Protein 6R7K (pdb70)

Solvent-accessible surface area: 13194 Å² total; per-residue (Å²): 149,37,93,20,13,131,65,19,56,114,83,49,5,65,124,0,7,123,39,0,4,107,6,2,134,88,3,19,75,70,169,50,124,45,3,68,159,39,68,102,59,84,18,53,211,151,57,16,44,34,21,56,201,56,26,65,122,66,0,14,64,82,19,2,87,61,36,8,67,8,0,70,86,0,4,60,0,0,34,107,3,25,1,0,74,60,6,43,56,59,0,9,17,27,0,0,97,38,0,1,7,12,0,2,7,0,19,54,10,16,8,3,9,36,132,63,137,10,15,37,20,59,34,60,0,3,8,100,68,0,16,160,15,9,36,5,87,138,8,21,34,23,32,16,91,5,3,51,59,1,23,67,14,146,25,52,41,54,4,3,0,2,19,0,0,18,6,0,0,8,1,132,30,121,51,23,129,57,84,201,61,0,64,47,0,18,124,0,2,63,70,0,3,72,40,28,0,68,136,62,166,63,98,77,2,56,105,130,33,27,102,118,44,73,8,169,48,1,23,64,48,7,48,104,75,0,110,73,3,58,156,99,48,67,114,31,4,126,82,42,7,22,55,6,1,12,9,18,15,37,80,18,211,71,133,33,0,72,148,46,5,128,103,154

Nearest PDB structures (foldseek):
  8gxp-assembly1_A  TM=1.002E+00  e=1.264E-33  Homo sapiens
  6j3n-assembly1_A  TM=1.002E+00  e=4.426E-33  Homo sapiens
  6g07-assembly3_C  TM=9.997E-01  e=9.057E-33  Homo sapiens
  7kxf-assembly1_A  TM=1.002E+00  e=1.482E-32  Homo sapiens
  5ntw-assembly3_C  TM=9.999E-01  e=1.621E-32  Homo sapiens

Organism: Homo sapiens (NCBI:txid9606)

Structure (mmCIF, N/CA/C/O backbone):
data_6R7K
#
_entry.id   6R7K
#
_cell.length_a   61.790
_cell.length_b   61.790
_cell.length_c   159.170
_cell.angle_alpha   90.00
_cell.angle_beta   90.00
_cell.angle_gamma   90.00
#
_symmetry.space_group_name_H-M   'P 41 21 2'
#
loop_
_entity.id
_entity.type
_entity.pdbx_description
1 polymer 'Nuclear receptor ROR-gamma'
2 polymer 'SRC2 peptide'
3 non-polymer (2~{R})-2-(4-ethylsulfonylphenyl)-~{N}-[4-[1,1,1,3,3,3-hexakis(fluoranyl)-2-oxidanyl-propan-2-yl]phenyl]-2-(2-phenylethanoylamino)ethanamide
4 non-polymer 'SODIUM ION'
5 non-polymer 'DIMETHYL SULFOXIDE'
6 water water
#
loop_
_atom_site.group_PDB
_atom_site.id
_atom_site.type_symbol
_atom_site.label_atom_id
_atom_site.label_alt_id
_atom_site.label_comp_id
_atom_site.label_asym_id
_atom_site.label_entity_id
_atom_site.label_seq_id
_atom_site.pdbx_PDB_ins_code
_atom_site.Cartn_x
_atom_site.Cartn_y
_atom_site.Cartn_z
_atom_site.occupancy
_atom_site.B_iso_or_equiv
_atom_site.auth_seq_id
_atom_site.auth_comp_id
_atom_site.auth_asym_id
_atom_site.auth_atom_id
_atom_site.pdbx_PDB_model_num
ATOM 1 N N . GLU A 1 16 ? 4.269 -10.425 -27.445 1.00 47.16 258 GLU A N 1
ATOM 2 C CA . GLU A 1 16 ? 3.422 -10.139 -26.292 1.00 45.64 258 GLU A CA 1
ATOM 3 C C . GLU A 1 16 ? 2.068 -10.845 -26.355 1.00 43.34 258 GLU A C 1
ATOM 4 O O . GLU A 1 16 ? 1.640 -11.393 -25.345 1.00 43.69 258 GLU A O 1
ATOM 10 N N . ASN A 1 17 ? 1.400 -10.864 -27.527 1.00 34.75 259 ASN A N 1
ATOM 11 C CA . ASN A 1 17 ? 0.108 -11.548 -27.644 1.00 33.08 259 ASN A CA 1
ATOM 12 C C . ASN A 1 17 ? -0.120 -12.021 -29.067 1.00 33.24 259 ASN A C 1
ATOM 13 O O . ASN A 1 17 ? 0.228 -11.311 -30.018 1.00 31.20 259 ASN A O 1
ATOM 18 N N . LEU A 1 18 ? -0.740 -13.212 -29.204 1.00 31.55 260 LEU A N 1
ATOM 19 C CA . LEU A 1 18 ? -1.065 -13.829 -30.489 1.00 31.82 260 LEU A CA 1
ATOM 20 C C . LEU A 1 18 ? -1.904 -12.854 -31.327 1.00 32.44 260 LEU A C 1
ATOM 21 O O . LEU A 1 18 ? -1.700 -12.743 -32.543 1.00 29.77 260 LEU A O 1
ATOM 26 N N . TYR A 1 19 ? -2.807 -12.107 -30.656 1.00 27.46 261 TYR A N 1
ATOM 27 C CA . TYR A 1 19 ? -3.710 -11.219 -31.385 1.00 26.33 261 TYR A CA 1
ATOM 28 C C . TYR A 1 19 ? -3.081 -9.892 -31.774 1.00 28.86 261 TYR A C 1
ATOM 29 O O . TYR A 1 19 ? -3.774 -9.073 -32.400 1.00 26.78 261 TYR A O 1
ATOM 38 N N . PHE A 1 20 ? -1.749 -9.720 -31.526 1.00 26.68 262 PHE A N 1
ATOM 39 C CA . PHE A 1 20 ? -1.033 -8.534 -32.003 1.00 27.59 262 PHE A CA 1
ATOM 40 C C . PHE A 1 20 ? -0.490 -8.796 -33.406 1.00 32.86 262 PHE A C 1
ATOM 41 O O . PHE A 1 20 ? 0.143 -7.910 -34.001 1.00 33.87 262 PHE A O 1
ATOM 49 N N . GLN A 1 21 ? -0.762 -10.010 -33.939 1.00 30.06 263 GLN A N 1
ATOM 50 C CA . GLN A 1 21 ? -0.402 -10.399 -35.307 1.00 30.74 263 GLN A CA 1
ATOM 51 C C . GLN A 1 21 ? -1.636 -11.024 -35.958 1.00 35.05 263 GLN A C 1
ATOM 52 O O . GLN A 1 21 ? -2.675 -11.144 -35.301 1.00 31.36 263 GLN A O 1
ATOM 58 N N . GLY A 1 22 ? -1.515 -11.408 -37.235 1.00 34.29 264 GLY A N 1
ATOM 59 C CA . GLY A 1 22 ? -2.595 -12.040 -37.985 1.00 34.32 264 GLY A CA 1
ATOM 60 C C . GLY A 1 22 ? -3.030 -13.333 -37.336 1.00 36.25 264 GLY A C 1
ATOM 61 O O . GLY A 1 22 ? -2.183 -14.163 -37.001 1.00 37.84 264 GLY A O 1
ATOM 62 N N . ALA A 1 23 ? -4.341 -13.485 -37.089 1.00 31.50 265 ALA A N 1
ATOM 63 C CA . ALA A 1 23 ? -4.910 -14.680 -36.452 1.00 30.05 265 ALA A CA 1
ATOM 64 C C . ALA A 1 23 ? -5.673 -15.503 -37.485 1.00 32.62 265 ALA A C 1
ATOM 65 O O . ALA A 1 23 ? -6.366 -14.926 -38.328 1.00 30.78 265 ALA A O 1
ATOM 67 N N . SER A 1 24 ? -5.564 -16.844 -37.401 1.00 27.47 266 SER A N 1
ATOM 68 C CA . SER A 1 24 ? -6.271 -17.767 -38.270 1.00 26.07 266 SER A CA 1
ATOM 69 C C . SER A 1 24 ? -7.748 -17.823 -37.893 1.00 27.31 266 SER A C 1
ATOM 70 O O . SER A 1 24 ? -8.145 -17.354 -36.810 1.00 25.16 266 SER A O 1
ATOM 73 N N . LEU A 1 25 ? -8.578 -18.498 -38.727 1.00 24.75 267 LEU A N 1
ATOM 74 C CA . LEU A 1 25 ? -9.986 -18.689 -38.398 1.00 25.15 267 LEU A CA 1
ATOM 75 C C . LEU A 1 25 ? -10.154 -19.386 -37.030 1.00 27.25 267 LEU A C 1
ATOM 76 O O . LEU A 1 25 ? -10.974 -18.949 -36.214 1.00 27.03 267 LEU A O 1
ATOM 81 N N . THR A 1 26 ? -9.373 -20.466 -36.769 1.00 24.93 268 THR A N 1
ATOM 82 C CA . THR A 1 26 ? -9.502 -21.168 -35.493 1.00 24.41 268 THR A CA 1
ATOM 83 C C . THR A 1 26 ? -9.177 -20.248 -34.305 1.00 26.68 268 THR A C 1
ATOM 84 O O . THR A 1 26 ? -9.886 -20.294 -33.301 1.00 26.76 268 THR A O 1
ATOM 88 N N . GLU A 1 27 ? -8.153 -19.383 -34.468 1.00 24.77 269 GLU A N 1
ATOM 89 C CA . GLU A 1 27 ? -7.768 -18.389 -33.443 1.00 24.11 269 GLU A CA 1
ATOM 90 C C . GLU A 1 27 ? -8.857 -17.324 -33.276 1.00 27.01 269 GLU A C 1
ATOM 91 O O . GLU A 1 27 ? -9.119 -16.887 -32.155 1.00 25.54 269 GLU A O 1
ATOM 97 N N . ILE A 1 28 ? -9.552 -16.969 -34.375 1.00 22.90 270 ILE A N 1
ATOM 98 C CA . ILE A 1 28 ? -10.653 -15.992 -34.271 1.00 22.17 270 ILE A CA 1
ATOM 99 C C . ILE A 1 28 ? -11.842 -16.618 -33.523 1.00 25.17 270 ILE A C 1
ATOM 100 O O . ILE A 1 28 ? -12.441 -15.961 -32.683 1.00 24.80 270 ILE A O 1
ATOM 105 N N . GLU A 1 29 ? -12.141 -17.928 -33.767 1.00 24.35 271 GLU A N 1
ATOM 106 C CA . GLU A 1 29 ? -13.190 -18.627 -33.053 1.00 24.34 271 GLU A CA 1
ATOM 107 C C . GLU A 1 29 ? -12.860 -18.638 -31.558 1.00 24.58 271 GLU A C 1
ATOM 108 O O . GLU A 1 29 ? -13.769 -18.413 -30.746 1.00 25.65 271 GLU A O 1
ATOM 114 N N . HIS A 1 30 ? -11.564 -18.855 -31.203 1.00 24.92 272 HIS A N 1
ATOM 115 C CA . HIS A 1 30 ? -11.144 -18.861 -29.797 1.00 26.47 272 HIS A CA 1
ATOM 116 C C . HIS A 1 30 ? -11.389 -17.470 -29.206 1.00 28.95 272 HIS A C 1
ATOM 117 O O . HIS A 1 30 ? -11.862 -17.356 -28.071 1.00 29.45 272 HIS A O 1
ATOM 124 N N . LEU A 1 31 ? -11.109 -16.422 -30.016 1.00 24.42 273 LEU A N 1
ATOM 125 C CA . LEU A 1 31 ? -11.282 -15.034 -29.551 1.00 23.45 273 LEU A CA 1
ATOM 126 C C . LEU A 1 31 ? -12.730 -14.706 -29.251 1.00 25.10 273 LEU A C 1
ATOM 127 O O . LEU A 1 31 ? -12.994 -14.049 -28.246 1.00 24.82 273 LEU A O 1
ATOM 132 N N . VAL A 1 32 ? -13.706 -15.184 -30.081 1.00 21.92 274 VAL A N 1
ATOM 133 C CA . VAL A 1 32 ? -15.118 -14.938 -29.814 1.00 21.50 274 VAL A CA 1
ATOM 134 C C . VAL A 1 32 ? -15.425 -15.514 -28.430 1.00 25.40 274 VAL A C 1
ATOM 135 O O . VAL A 1 32 ? -16.031 -14.854 -27.598 1.00 24.39 274 VAL A O 1
ATOM 139 N N . GLN A 1 33 ? -14.998 -16.759 -28.196 1.00 25.37 275 GLN A N 1
ATOM 140 C CA . GLN A 1 33 ? -15.296 -17.395 -26.925 1.00 25.73 275 GLN A CA 1
ATOM 141 C C . GLN A 1 33 ? -14.682 -16.658 -25.727 1.00 26.61 275 GLN A C 1
ATOM 142 O O . GLN A 1 33 ? -15.375 -16.483 -24.719 1.00 27.94 275 GLN A O 1
ATOM 148 N N . SER A 1 34 ? -13.433 -16.189 -25.879 1.00 22.51 276 SER A N 1
ATOM 149 C CA . SER A 1 34 ? -12.666 -15.474 -24.840 1.00 23.38 276 SER A CA 1
ATOM 150 C C . SER A 1 34 ? -13.326 -14.143 -24.498 1.00 26.92 276 SER A C 1
ATOM 151 O O . SER A 1 34 ? -13.521 -13.817 -23.316 1.00 28.61 276 SER A O 1
ATOM 154 N N . VAL A 1 35 ? -13.732 -13.396 -25.535 1.00 22.33 277 VAL A N 1
ATOM 155 C CA . VAL A 1 35 ? -14.410 -12.101 -25.302 1.00 21.71 277 VAL A CA 1
ATOM 156 C C . VAL A 1 35 ? -15.754 -12.306 -24.627 1.00 25.00 277 VAL A C 1
ATOM 157 O O . VAL A 1 35 ? -16.080 -11.586 -23.672 1.00 23.88 277 VAL A O 1
ATOM 161 N N . CYS A 1 36 ? -16.543 -13.298 -25.084 1.00 22.89 278 CYS A N 1
ATOM 162 C CA . CYS A 1 36 ? -17.833 -13.547 -24.456 1.00 23.22 278 CYS A CA 1
ATOM 163 C C . CYS A 1 36 ? -17.716 -13.952 -23.000 1.00 26.53 278 CYS A C 1
ATOM 164 O O . CYS A 1 36 ? -18.553 -13.548 -22.191 1.00 26.93 278 CYS A O 1
ATOM 167 N N . LYS A 1 37 ? -16.665 -14.731 -22.679 1.00 25.12 279 LYS A N 1
ATOM 168 C CA . LYS A 1 37 ? -16.386 -15.188 -21.322 1.00 26.18 279 LYS A CA 1
ATOM 169 C C . LYS A 1 37 ? -16.023 -13.982 -20.459 1.00 29.37 279 LYS A C 1
ATOM 170 O O . LYS A 1 37 ? -16.588 -13.826 -19.370 1.00 29.68 279 LYS A O 1
ATOM 176 N N . SER A 1 38 ? -15.117 -13.112 -20.969 1.00 25.16 280 SER A N 1
ATOM 177 C CA . SER A 1 38 ? -14.671 -11.909 -20.249 1.00 25.22 280 SER A CA 1
ATOM 178 C C . SER A 1 38 ? -15.858 -11.021 -19.912 1.00 27.80 280 SER A C 1
ATOM 179 O O . SER A 1 38 ? -15.975 -10.548 -18.781 1.00 28.30 280 SER A O 1
ATOM 182 N N . TYR A 1 39 ? -16.756 -10.823 -20.889 1.00 22.72 281 TYR A N 1
ATOM 183 C CA . TYR A 1 39 ? -17.951 -10.034 -20.689 1.00 22.87 281 TYR A CA 1
ATOM 184 C C . TYR A 1 39 ? -18.881 -10.692 -19.639 1.00 27.76 281 TYR A C 1
ATOM 185 O O . TYR A 1 39 ? -19.295 -10.025 -18.698 1.00 25.00 281 TYR A O 1
ATOM 194 N N . ARG A 1 40 ? -19.191 -12.006 -19.791 1.00 27.51 282 ARG A N 1
ATOM 195 C CA . ARG A 1 40 ? -20.080 -12.703 -18.839 1.00 28.93 282 ARG A CA 1
ATOM 196 C C . ARG A 1 40 ? -19.618 -12.519 -17.388 1.00 31.38 282 ARG A C 1
ATOM 197 O O . ARG A 1 40 ? -20.444 -12.225 -16.505 1.00 34.31 282 ARG A O 1
ATOM 205 N N . GLU A 1 41 ? -18.301 -12.633 -17.162 1.00 27.13 283 GLU A N 1
ATOM 206 C CA . GLU A 1 41 ? -17.669 -12.535 -15.829 1.00 26.18 283 GLU A CA 1
ATOM 207 C C . GLU A 1 41 ? -17.627 -11.121 -15.273 1.00 29.34 283 GLU A C 1
ATOM 208 O O . GLU A 1 41 ? -17.240 -10.948 -14.105 1.00 29.05 283 GLU A O 1
ATOM 214 N N . THR A 1 42 ? -17.912 -10.099 -16.107 1.00 24.16 284 THR A N 1
ATOM 215 C CA . THR A 1 42 ? -17.780 -8.702 -15.626 1.00 25.15 284 THR A CA 1
ATOM 216 C C . THR A 1 42 ? -18.982 -7.846 -15.983 1.00 28.48 284 THR A C 1
ATOM 217 O O . THR A 1 42 ? -18.884 -6.606 -15.993 1.00 27.37 284 THR A O 1
ATOM 221 N N . CYS A 1 43 ? -20.125 -8.472 -16.250 1.00 28.31 285 CYS A N 1
ATOM 222 C CA . CYS A 1 43 ? -21.277 -7.762 -16.785 1.00 31.33 285 CYS A CA 1
ATOM 223 C C . CYS A 1 43 ? -22.015 -6.915 -15.763 1.00 34.55 285 CYS A C 1
ATOM 224 O O . CYS A 1 43 ? -22.935 -6.183 -16.150 1.00 35.20 285 CYS A O 1
ATOM 227 N N . GLN A 1 44 ? -21.618 -7.000 -14.464 1.00 30.02 286 GLN A N 1
ATOM 228 C CA . GLN A 1 44 ? -22.161 -6.233 -13.342 1.00 29.79 286 GLN A CA 1
ATOM 229 C C . GLN A 1 44 ? -23.505 -6.769 -12.881 1.00 36.33 286 GLN A C 1
ATOM 230 O O . GLN A 1 44 ? -23.612 -7.267 -11.759 1.00 38.56 286 GLN A O 1
ATOM 236 N N . LEU A 1 45 ? -24.534 -6.632 -13.713 1.00 32.15 287 LEU A N 1
ATOM 237 C CA . LEU A 1 45 ? -25.847 -7.178 -13.417 1.00 32.45 287 LEU A CA 1
ATOM 238 C C . LEU A 1 45 ? -26.228 -8.205 -14.480 1.00 37.87 287 LEU A C 1
ATOM 239 O O . LEU A 1 45 ? -25.899 -8.039 -15.656 1.00 36.21 287 LEU A O 1
ATOM 244 N N . ARG A 1 46 ? -26.902 -9.281 -14.069 1.00 34.32 288 ARG A N 1
ATOM 245 C CA . ARG A 1 46 ? -27.319 -10.315 -15.013 1.00 34.09 288 ARG A CA 1
ATOM 246 C C . ARG A 1 46 ? -28.513 -9.840 -15.819 1.00 32.05 288 ARG A C 1
ATOM 247 O O . ARG A 1 46 ? -29.411 -9.186 -15.265 1.00 31.57 288 ARG A O 1
ATOM 255 N N . LEU A 1 47 ? -28.528 -10.137 -17.136 1.00 29.03 289 LEU A N 1
ATOM 256 C CA . LEU A 1 47 ? -29.636 -9.710 -17.992 1.00 29.29 289 LEU A CA 1
ATOM 257 C C . LEU A 1 47 ? -30.971 -10.224 -17.436 1.00 33.56 289 LEU A C 1
ATOM 258 O O . LEU A 1 47 ? -31.940 -9.470 -17.394 1.00 31.41 289 LEU A O 1
ATOM 263 N N . GLU A 1 48 ? -31.002 -11.491 -16.979 1.00 34.02 290 GLU A N 1
ATOM 264 C CA . GLU A 1 48 ? -32.214 -12.082 -16.409 1.00 34.73 290 GLU A CA 1
ATOM 265 C C . GLU A 1 48 ? -32.761 -11.285 -15.241 1.00 34.49 290 GLU A C 1
ATOM 266 O O . GLU A 1 48 ? -33.973 -11.122 -15.148 1.00 33.97 290 GLU A O 1
ATOM 272 N N . ASP A 1 49 ? -31.863 -10.747 -14.393 1.00 31.47 291 ASP A N 1
ATOM 273 C CA . ASP A 1 49 ? -32.214 -9.914 -13.231 1.00 32.16 291 ASP A CA 1
ATOM 274 C C . ASP A 1 49 ? -32.782 -8.566 -13.677 1.00 33.81 291 ASP A C 1
ATOM 275 O O . ASP A 1 49 ? -33.794 -8.094 -13.143 1.00 32.03 291 ASP A O 1
ATOM 280 N N . LEU A 1 50 ? -32.165 -7.955 -14.713 1.00 28.00 292 LEU A N 1
ATOM 281 C CA . LEU A 1 50 ? -32.721 -6.710 -15.226 1.00 25.90 292 LEU A CA 1
ATOM 282 C C . LEU A 1 50 ? -34.092 -6.917 -15.847 1.00 29.34 292 LEU A C 1
ATOM 283 O O . LEU A 1 50 ? -34.981 -6.083 -15.646 1.00 30.31 292 LEU A O 1
ATOM 288 N N . LEU A 1 51 ? -34.289 -8.019 -16.608 1.00 26.07 293 LEU A N 1
ATOM 289 C CA . LEU A 1 51 ? -35.575 -8.233 -17.264 1.00 27.07 293 LEU A CA 1
ATOM 290 C C . LEU A 1 51 ? -36.703 -8.499 -16.284 1.00 30.15 293 LEU A C 1
ATOM 291 O O . LEU A 1 51 ? -37.795 -7.961 -16.434 1.00 28.87 293 LEU A O 1
ATOM 296 N N . ARG A 1 52 ? -36.416 -9.317 -15.278 1.00 30.08 294 ARG A N 1
ATOM 297 C CA . ARG A 1 52 ? -37.387 -9.685 -14.256 1.00 30.83 294 ARG A CA 1
ATOM 298 C C . ARG A 1 52 ? -37.878 -8.423 -13.494 1.00 34.55 294 ARG A C 1
ATOM 299 O O . ARG A 1 52 ? -39.072 -8.290 -13.186 1.00 37.52 294 ARG A O 1
ATOM 307 N N . GLN A 1 53 ? -36.972 -7.478 -13.256 1.00 27.58 295 GLN A N 1
ATOM 308 C CA . GLN A 1 53 ? -37.295 -6.273 -12.488 1.00 27.54 295 GLN A CA 1
ATOM 309 C C . GLN A 1 53 ? -38.038 -5.193 -13.291 1.00 28.94 295 GLN A C 1
ATOM 310 O O . GLN A 1 53 ? -38.374 -4.159 -12.717 1.00 29.36 295 GLN A O 1
ATOM 316 N N . ARG A 1 54 ? -38.347 -5.431 -14.603 1.00 27.98 296 ARG A N 1
ATOM 317 C CA . ARG A 1 54 ? -39.064 -4.444 -15.426 1.00 27.38 296 ARG A CA 1
ATOM 318 C C . ARG A 1 54 ? -40.430 -4.017 -14.881 1.00 32.13 296 ARG A C 1
ATOM 319 O O . ARG A 1 54 ? -40.868 -2.900 -15.136 1.00 29.62 296 ARG A O 1
ATOM 327 N N . SER A 1 55 ? -41.104 -4.902 -14.123 1.00 30.90 297 SER A N 1
ATOM 328 C CA . SER A 1 55 ? -42.432 -4.602 -13.574 1.00 30.37 297 SER A CA 1
ATOM 329 C C . SER A 1 55 ? -42.338 -3.739 -12.307 1.00 32.43 297 SER A C 1
ATOM 330 O O . SER A 1 55 ? -43.369 -3.226 -11.838 1.00 33.71 297 SER A O 1
ATOM 333 N N . ASN A 1 56 ? -41.123 -3.604 -11.743 1.00 28.04 298 ASN A N 1
ATOM 334 C CA . ASN A 1 56 ? -40.861 -2.831 -10.535 1.00 27.36 298 ASN A CA 1
ATOM 335 C C . ASN A 1 56 ? -40.501 -1.407 -10.962 1.00 31.21 298 ASN A C 1
ATOM 336 O O . ASN A 1 56 ? -39.340 -1.125 -11.275 1.00 29.11 298 ASN A O 1
ATOM 341 N N . ILE A 1 57 ? -41.520 -0.552 -11.041 1.00 27.47 299 ILE A N 1
ATOM 342 C CA . ILE A 1 57 ? -41.426 0.816 -11.540 1.00 27.30 299 ILE A CA 1
ATOM 343 C C . ILE A 1 57 ? -41.650 1.829 -10.430 1.00 31.82 299 ILE A C 1
ATOM 344 O O . ILE A 1 57 ? -42.572 1.654 -9.614 1.00 30.69 299 ILE A O 1
ATOM 349 N N . PHE A 1 58 ? -40.816 2.894 -10.374 1.00 28.27 300 PHE A N 1
ATOM 350 C CA . PHE A 1 58 ? -41.035 3.928 -9.365 1.00 25.68 300 PHE A CA 1
ATOM 351 C C . PHE A 1 58 ? -42.433 4.527 -9.487 1.00 29.67 300 PHE A C 1
ATOM 352 O O . PHE A 1 58 ? -42.911 4.828 -10.584 1.00 28.82 300 PHE A O 1
ATOM 360 N N . SER A 1 59 ? -43.073 4.704 -8.344 1.00 30.02 301 SER A N 1
ATOM 361 C CA . SER A 1 59 ? -44.400 5.308 -8.273 1.00 31.23 301 SER A CA 1
ATOM 362 C C . SER A 1 59 ? -44.278 6.827 -8.483 1.00 37.16 301 SER A C 1
ATOM 363 O O . SER A 1 59 ? -43.167 7.382 -8.379 1.00 35.22 301 SER A O 1
ATOM 366 N N . ARG A 1 60 ? -45.418 7.503 -8.723 1.00 33.96 302 ARG A N 1
ATOM 367 C CA . ARG A 1 60 ? -45.478 8.960 -8.893 1.00 33.87 302 ARG A CA 1
ATOM 368 C C . ARG A 1 60 ? -44.877 9.651 -7.667 1.00 36.01 302 ARG A C 1
ATOM 369 O O . ARG A 1 60 ? -44.125 10.632 -7.812 1.00 33.55 302 ARG A O 1
ATOM 377 N N . GLU A 1 61 ? -45.196 9.125 -6.462 1.00 32.62 303 GLU A N 1
ATOM 378 C CA . GLU A 1 61 ? -44.668 9.607 -5.182 1.00 32.57 303 GLU A CA 1
ATOM 379 C C . GLU A 1 61 ? -43.126 9.487 -5.161 1.00 34.27 303 GLU A C 1
ATOM 380 O O . GLU A 1 61 ? -42.437 10.424 -4.729 1.00 32.61 303 GLU A O 1
ATOM 386 N N . GLU A 1 62 ? -42.592 8.337 -5.624 1.00 29.19 304 GLU A N 1
ATOM 387 C CA . GLU A 1 62 ? -41.143 8.114 -5.648 1.00 27.91 304 GLU A CA 1
ATOM 388 C C . GLU A 1 62 ? -40.458 9.012 -6.656 1.00 28.38 304 GLU A C 1
ATOM 389 O O . GLU A 1 62 ? -39.419 9.567 -6.314 1.00 26.38 304 GLU A O 1
ATOM 395 N N . VAL A 1 63 ? -41.059 9.201 -7.847 1.00 26.69 305 VAL A N 1
ATOM 396 C CA . VAL A 1 63 ? -40.520 10.114 -8.865 1.00 25.23 305 VAL A CA 1
ATOM 397 C C . VAL A 1 63 ? -40.433 11.536 -8.276 1.00 28.02 305 VAL A C 1
ATOM 398 O O . VAL A 1 63 ? -39.378 12.185 -8.357 1.00 26.42 305 VAL A O 1
ATOM 402 N N . THR A 1 64 ? -41.531 12.007 -7.635 1.00 27.37 306 THR A N 1
ATOM 403 C CA . THR A 1 64 ? -41.550 13.338 -7.025 1.00 27.12 306 THR A CA 1
ATOM 404 C C . THR A 1 64 ? -40.412 13.491 -5.983 1.00 27.77 306 THR A C 1
ATOM 405 O O . THR A 1 64 ? -39.747 14.525 -5.938 1.00 29.10 306 THR A O 1
ATOM 409 N N . GLY A 1 65 ? -40.171 12.449 -5.197 1.00 25.59 307 GLY A N 1
ATOM 410 C CA . GLY A 1 65 ? -39.094 12.449 -4.216 1.00 25.12 307 GLY A CA 1
ATOM 411 C C . GLY A 1 65 ? -37.728 12.633 -4.868 1.00 26.78 307 GLY A C 1
ATOM 412 O O . GLY A 1 65 ? -36.934 13.445 -4.399 1.00 26.11 307 GLY A O 1
ATOM 413 N N . TYR A 1 66 ? -37.473 11.952 -6.015 1.00 24.16 308 TYR A N 1
ATOM 414 C CA . TYR A 1 66 ? -36.193 12.141 -6.717 1.00 22.69 308 TYR A CA 1
ATOM 415 C C . TYR A 1 66 ? -36.103 13.545 -7.287 1.00 25.41 308 TYR A C 1
ATOM 416 O O . TYR A 1 66 ? -35.018 14.159 -7.301 1.00 23.31 308 TYR A O 1
ATOM 425 N N . GLN A 1 67 ? -37.250 14.064 -7.752 1.00 23.22 309 GLN A N 1
ATOM 426 C CA . GLN A 1 67 ? -37.271 15.420 -8.302 1.00 23.50 309 GLN A CA 1
ATOM 427 C C . GLN A 1 67 ? -37.035 16.479 -7.272 1.00 27.50 309 GLN A C 1
ATOM 428 O O . GLN A 1 67 ? -36.531 17.561 -7.609 1.00 27.43 309 GLN A O 1
ATOM 434 N N . ARG A 1 68 ? -37.390 16.189 -6.011 1.00 24.46 310 ARG A N 1
ATOM 435 C CA . ARG A 1 68 ? -37.226 17.128 -4.903 1.00 25.81 310 ARG A CA 1
ATOM 436 C C . ARG A 1 68 ? -35.813 17.107 -4.303 1.00 28.31 310 ARG A C 1
ATOM 437 O O . ARG A 1 68 ? -35.471 17.976 -3.488 1.00 28.01 310 ARG A O 1
ATOM 445 N N . LYS A 1 69 ? -34.982 16.133 -4.722 1.00 23.64 311 LYS A N 1
ATOM 446 C CA . LYS A 1 69 ? -33.610 16.055 -4.246 1.00 22.63 311 LYS A CA 1
ATOM 447 C C . LYS A 1 69 ? -32.829 17.249 -4.789 1.00 26.03 311 LYS A C 1
ATOM 448 O O . LYS A 1 69 ? -33.143 17.798 -5.866 1.00 24.90 311 LYS A O 1
ATOM 454 N N . SER A 1 70 ? -31.801 17.664 -4.044 1.00 22.27 312 SER A N 1
ATOM 455 C CA . SER A 1 70 ? -31.015 18.780 -4.511 1.00 20.95 312 SER A CA 1
ATOM 456 C C . SER A 1 70 ? -30.220 18.405 -5.780 1.00 23.94 312 SER A C 1
ATOM 457 O O . SER A 1 70 ? -29.887 17.229 -5.985 1.00 23.67 312 SER A O 1
ATOM 460 N N . MET A 1 71 ? -29.847 19.412 -6.579 1.00 21.86 313 MET A N 1
ATOM 461 C CA . MET A 1 71 ? -29.055 19.132 -7.782 1.00 20.74 313 MET A CA 1
ATOM 462 C C . MET A 1 71 ? -27.740 18.427 -7.406 1.00 23.57 313 MET A C 1
ATOM 463 O O . MET A 1 71 ? -27.346 17.462 -8.063 1.00 22.59 313 MET A O 1
ATOM 468 N N . TRP A 1 72 ? -27.088 18.900 -6.333 1.00 22.22 314 TRP A N 1
ATOM 469 C CA . TRP A 1 72 ? -25.800 18.330 -5.950 1.00 23.14 314 TRP A CA 1
ATOM 470 C C . TRP A 1 72 ? -25.946 16.914 -5.395 1.00 24.95 314 TRP A C 1
ATOM 471 O O . TRP A 1 72 ? -25.125 16.056 -5.727 1.00 26.25 314 TRP A O 1
ATOM 482 N N . GLU A 1 73 ? -27.021 16.625 -4.607 1.00 23.75 315 GLU A N 1
ATOM 483 C CA . GLU A 1 73 ? -27.143 15.240 -4.104 1.00 23.83 315 GLU A CA 1
ATOM 484 C C . GLU A 1 73 ? -27.440 14.263 -5.271 1.00 25.16 315 GLU A C 1
ATOM 485 O O . GLU A 1 73 ? -26.909 13.159 -5.284 1.00 24.95 315 GLU A O 1
ATOM 491 N N . MET A 1 74 ? -28.219 14.708 -6.278 1.00 22.49 316 MET A N 1
ATOM 492 C CA . MET A 1 74 ? -28.514 13.853 -7.418 1.00 22.56 316 MET A CA 1
ATOM 493 C C . MET A 1 74 ? -27.255 13.642 -8.280 1.00 23.73 316 MET A C 1
ATOM 494 O O . MET A 1 74 ? -26.989 12.502 -8.676 1.00 22.98 316 MET A O 1
ATOM 499 N N . TRP A 1 75 ? -26.437 14.700 -8.483 1.00 20.32 317 TRP A N 1
ATOM 500 C CA . TRP A 1 75 ? -25.169 14.517 -9.238 1.00 20.81 317 TRP A CA 1
ATOM 501 C C . TRP A 1 75 ? -24.253 13.530 -8.513 1.00 23.36 317 TRP A C 1
ATOM 502 O O . TRP A 1 75 ? -23.655 12.629 -9.127 1.00 21.67 317 TRP A O 1
ATOM 513 N N . GLU A 1 76 ? -24.155 13.683 -7.195 1.00 22.14 318 GLU A N 1
ATOM 514 C CA . GLU A 1 76 ? -23.290 12.783 -6.457 1.00 22.14 318 GLU A CA 1
ATOM 515 C C . GLU A 1 76 ? -23.716 11.306 -6.560 1.00 24.41 318 GLU A C 1
ATOM 516 O O . GLU A 1 76 ? -22.858 10.427 -6.784 1.00 23.06 318 GLU A O 1
ATOM 522 N N . ARG A 1 77 ? -25.032 11.059 -6.472 1.00 20.88 319 ARG A N 1
ATOM 523 C CA . ARG A 1 77 ? -25.589 9.694 -6.555 1.00 21.07 319 ARG A CA 1
ATOM 524 C C . ARG A 1 77 ? -25.306 9.134 -7.953 1.00 22.11 319 ARG A C 1
ATOM 525 O O . ARG A 1 77 ? -24.825 8.005 -8.065 1.00 22.32 319 ARG A O 1
ATOM 533 N N . CYS A 1 78 ? -25.523 9.949 -9.006 1.00 21.89 320 CYS A N 1
ATOM 534 C CA . CYS A 1 78 ? -25.295 9.446 -10.376 1.00 21.64 320 CYS A CA 1
ATOM 535 C C . CYS A 1 78 ? -23.815 9.210 -10.633 1.00 23.14 320 CYS A C 1
ATOM 536 O O . CYS A 1 78 ? -23.449 8.196 -11.247 1.00 23.35 320 CYS A O 1
ATOM 539 N N . ALA A 1 79 ? -22.939 10.101 -10.127 1.00 20.45 321 ALA A N 1
ATOM 540 C CA . ALA A 1 79 ? -21.482 9.904 -10.291 1.00 20.48 321 ALA A CA 1
ATOM 541 C C . ALA A 1 79 ? -21.039 8.611 -9.579 1.00 23.40 321 ALA A C 1
ATOM 542 O O . ALA A 1 79 ? -20.258 7.838 -10.141 1.00 22.96 321 ALA A O 1
ATOM 544 N N . HIS A 1 80 ? -21.597 8.318 -8.395 1.00 20.18 322 HIS A N 1
ATOM 545 C CA . HIS A 1 80 ? -21.268 7.073 -7.696 1.00 20.72 322 HIS A CA 1
ATOM 546 C C . HIS A 1 80 ? -21.753 5.859 -8.534 1.00 24.24 322 HIS A C 1
ATOM 547 O O . HIS A 1 80 ? -20.997 4.908 -8.719 1.00 23.98 322 HIS A O 1
ATOM 554 N N . HIS A 1 81 ? -23.005 5.912 -9.039 1.00 21.07 323 HIS A N 1
ATOM 555 C CA . HIS A 1 81 ? -23.508 4.764 -9.814 1.00 22.92 323 HIS A CA 1
ATOM 556 C C . HIS A 1 81 ? -22.698 4.560 -11.090 1.00 26.02 323 HIS A C 1
ATOM 557 O O . HIS A 1 81 ? -22.343 3.420 -11.433 1.00 25.52 323 HIS A O 1
ATOM 564 N N . LEU A 1 82 ? -22.341 5.659 -11.754 1.00 22.89 324 LEU A N 1
ATOM 565 C CA . LEU A 1 82 ? -21.499 5.520 -12.958 1.00 22.75 324 LEU A CA 1
ATOM 566 C C . LEU A 1 82 ? -20.137 4.949 -12.608 1.00 24.22 324 LEU A C 1
ATOM 567 O O . LEU A 1 82 ? -19.619 4.096 -13.353 1.00 24.15 324 LEU A O 1
ATOM 572 N N . THR A 1 83 ? -19.537 5.398 -11.479 1.00 20.25 325 THR A N 1
ATOM 573 C CA . THR A 1 83 ? -18.213 4.890 -11.108 1.00 20.45 325 THR A CA 1
ATOM 574 C C . THR A 1 83 ? -18.261 3.378 -10.852 1.00 22.96 325 THR A C 1
ATOM 575 O O . THR A 1 83 ? -17.356 2.673 -11.283 1.00 23.31 325 THR A O 1
ATOM 579 N N . GLU A 1 84 ? -19.329 2.892 -10.192 1.00 21.91 326 GLU A N 1
ATOM 580 C CA . GLU A 1 84 ? -19.490 1.453 -9.965 1.00 22.90 326 GLU A CA 1
ATOM 581 C C . GLU A 1 84 ? -19.532 0.714 -11.312 1.00 25.08 326 GLU A C 1
ATOM 582 O O . GLU A 1 84 ? -18.802 -0.265 -11.475 1.00 26.30 326 GLU A O 1
ATOM 588 N N . ALA A 1 85 ? -20.288 1.257 -12.305 1.00 22.08 327 ALA A N 1
ATOM 589 C CA . ALA A 1 85 ? -20.351 0.632 -13.635 1.00 21.24 327 ALA A CA 1
ATOM 590 C C . ALA A 1 85 ? -18.988 0.615 -14.301 1.00 24.78 327 ALA A C 1
ATOM 591 O O . ALA A 1 85 ? -18.605 -0.407 -14.901 1.00 23.64 327 ALA A O 1
ATOM 593 N N . ILE A 1 86 ? -18.246 1.726 -14.195 1.00 21.25 328 ILE A N 1
ATOM 594 C CA . ILE A 1 86 ? -16.905 1.870 -14.768 1.00 20.50 328 ILE A CA 1
ATOM 595 C C . ILE A 1 86 ? -15.929 0.870 -14.188 1.00 22.93 328 ILE A C 1
ATOM 596 O O . ILE A 1 86 ? -15.136 0.319 -14.938 1.00 23.06 328 ILE A O 1
ATOM 601 N N . GLN A 1 87 ? -16.020 0.573 -12.870 1.00 22.09 329 GLN A N 1
ATOM 602 C CA . GLN A 1 87 ? -15.149 -0.397 -12.246 1.00 21.62 329 GLN A CA 1
ATOM 603 C C . GLN A 1 87 ? -15.306 -1.761 -12.909 1.00 22.83 329 GLN A C 1
ATOM 604 O O . GLN A 1 87 ? -14.305 -2.442 -13.094 1.00 23.41 329 GLN A O 1
ATOM 610 N N . TYR A 1 88 ? -16.538 -2.125 -13.292 1.00 21.49 330 TYR A N 1
ATOM 611 C CA . TYR A 1 88 ? -16.767 -3.402 -13.994 1.00 21.55 330 TYR A CA 1
ATOM 612 C C . TYR A 1 88 ? -16.162 -3.368 -15.398 1.00 23.01 330 TYR A C 1
ATOM 613 O O . TYR A 1 88 ? -15.619 -4.366 -15.864 1.00 21.81 330 TYR A O 1
ATOM 622 N N . VAL A 1 89 ? -16.213 -2.196 -16.058 1.00 20.49 331 VAL A N 1
ATOM 623 C CA . VAL A 1 89 ? -15.589 -2.080 -17.366 1.00 19.25 331 VAL A CA 1
ATOM 624 C C . VAL A 1 89 ? -14.060 -2.187 -17.294 1.00 22.47 331 VAL A C 1
ATOM 625 O O . VAL A 1 89 ? -13.428 -2.734 -18.200 1.00 21.21 331 VAL A O 1
ATOM 629 N N . VAL A 1 90 ? -13.436 -1.631 -16.239 1.00 19.81 332 VAL A N 1
ATOM 630 C CA . VAL A 1 90 ? -11.999 -1.769 -16.089 1.00 20.07 332 VAL A CA 1
ATOM 631 C C . VAL A 1 90 ? -11.660 -3.287 -15.954 1.00 23.98 332 VAL A C 1
ATOM 632 O O . VAL A 1 90 ? -10.740 -3.755 -16.615 1.00 24.36 332 VAL A O 1
ATOM 636 N N . GLU A 1 91 ? -12.450 -4.037 -15.170 1.00 22.86 333 GLU A N 1
ATOM 637 C CA . GLU A 1 91 ? -12.200 -5.469 -15.034 1.00 22.90 333 GLU A CA 1
ATOM 638 C C . GLU A 1 91 ? -12.389 -6.202 -16.372 1.00 24.79 333 GLU A C 1
ATOM 639 O O . GLU A 1 91 ? -11.553 -7.037 -16.709 1.00 25.43 333 GLU A O 1
ATOM 645 N N . PHE A 1 92 ? -13.420 -5.810 -17.159 1.00 22.09 334 PHE A N 1
ATOM 646 C CA . PHE A 1 92 ? -13.648 -6.362 -18.495 1.00 20.41 334 PHE A CA 1
ATOM 647 C C . PHE A 1 92 ? -12.388 -6.143 -19.341 1.00 24.09 334 PHE A C 1
ATOM 648 O O . PHE A 1 92 ? -11.886 -7.090 -19.956 1.00 23.84 334 PHE A O 1
ATOM 656 N N . ALA A 1 93 ? -11.864 -4.896 -19.346 1.00 21.09 335 ALA A N 1
ATOM 657 C CA . ALA A 1 93 ? -10.658 -4.575 -20.113 1.00 22.47 335 ALA A CA 1
ATOM 658 C C . ALA A 1 93 ? -9.488 -5.478 -19.689 1.00 25.50 335 ALA A C 1
ATOM 659 O O . ALA A 1 93 ? -8.804 -6.016 -20.547 1.00 26.76 335 ALA A O 1
ATOM 661 N N . LYS A 1 94 ? -9.268 -5.644 -18.371 1.00 22.51 336 LYS A N 1
ATOM 662 C CA . LYS A 1 94 ? -8.165 -6.450 -17.871 1.00 24.14 336 LYS A CA 1
ATOM 663 C C . LYS A 1 94 ? -8.269 -7.902 -18.330 1.00 29.31 336 LYS A C 1
ATOM 664 O O . LYS A 1 94 ? -7.232 -8.540 -18.524 1.00 29.46 336 LYS A O 1
ATOM 670 N N . ARG A 1 95 ? -9.495 -8.402 -18.495 1.00 26.15 337 ARG A N 1
ATOM 671 C CA . ARG A 1 95 ? -9.738 -9.791 -18.929 1.00 27.48 337 ARG A CA 1
ATOM 672 C C . ARG A 1 95 ? -9.715 -9.994 -20.438 1.00 32.50 337 ARG A C 1
ATOM 673 O O . ARG A 1 95 ? -9.700 -11.141 -20.904 1.00 33.00 337 ARG A O 1
ATOM 681 N N . LEU A 1 96 ? -9.711 -8.898 -21.206 1.00 29.13 338 LEU A N 1
ATOM 682 C CA . LEU A 1 96 ? -9.752 -8.932 -22.662 1.00 29.75 338 LEU A CA 1
ATOM 683 C C . LEU A 1 96 ? -8.418 -9.334 -23.230 1.00 30.17 338 LEU A C 1
ATOM 684 O O . LEU A 1 96 ? -7.401 -8.740 -22.881 1.00 28.28 338 LEU A O 1
ATOM 689 N N . SER A 1 97 ? -8.393 -10.387 -24.092 1.00 28.18 339 SER A N 1
ATOM 690 C CA . SER A 1 97 ? -7.158 -10.861 -24.694 1.00 28.02 339 SER A CA 1
ATOM 691 C C . SER A 1 97 ? -6.361 -9.712 -25.291 1.00 31.47 339 SER A C 1
ATOM 692 O O . SER A 1 97 ? -6.916 -8.876 -26.023 1.00 30.15 339 SER A O 1
ATOM 695 N N . GLY A 1 98 ? -5.109 -9.618 -24.888 1.00 28.04 340 GLY A N 1
ATOM 696 C CA . GLY A 1 98 ? -4.211 -8.587 -25.393 1.00 27.31 340 GLY A CA 1
ATOM 697 C C . GLY A 1 98 ? -4.130 -7.292 -24.611 1.00 29.33 340 GLY A C 1
ATOM 698 O O . GLY A 1 98 ? -3.086 -6.623 -24.643 1.00 28.70 340 GLY A O 1
ATOM 699 N N . PHE A 1 99 ? -5.212 -6.917 -23.926 1.00 25.62 341 PHE A N 1
ATOM 700 C CA . PHE A 1 99 ? -5.213 -5.635 -23.208 1.00 23.56 341 PHE A CA 1
ATOM 701 C C . PHE A 1 99 ? -4.083 -5.512 -22.183 1.00 26.78 341 PHE A C 1
ATOM 702 O O . PHE A 1 99 ? -3.418 -4.476 -22.144 1.00 25.42 341 PHE A O 1
ATOM 710 N N . MET A 1 100 ? -3.858 -6.553 -21.362 1.00 26.43 342 MET A N 1
ATOM 711 C CA . MET A 1 100 ? -2.805 -6.450 -20.337 1.00 27.93 342 MET A CA 1
ATOM 712 C C . MET A 1 100 ? -1.385 -6.512 -20.906 1.00 31.38 342 MET A C 1
ATOM 713 O O . MET A 1 100 ? -0.437 -6.203 -20.190 1.00 30.71 342 MET A O 1
ATOM 718 N N . GLU A 1 101 ? -1.248 -6.875 -22.206 1.00 29.40 343 GLU A N 1
ATOM 719 C CA . GLU A 1 101 ? 0.043 -6.895 -22.897 1.00 29.74 343 GLU A CA 1
ATOM 720 C C . GLU A 1 101 ? 0.332 -5.525 -23.538 1.00 32.45 343 GLU A C 1
ATOM 721 O O . GLU A 1 101 ? 1.455 -5.275 -23.974 1.00 32.51 343 GLU A O 1
ATOM 727 N N . LEU A 1 102 ? -0.659 -4.588 -23.528 1.00 27.17 344 LEU A N 1
ATOM 728 C CA . LEU A 1 102 ? -0.377 -3.240 -24.005 1.00 26.93 344 LEU A CA 1
ATOM 729 C C . LEU A 1 102 ? 0.400 -2.528 -22.889 1.00 28.91 344 LEU A C 1
ATOM 730 O O . LEU A 1 102 ? 0.307 -2.944 -21.726 1.00 29.21 344 LEU A O 1
ATOM 735 N N . CYS A 1 103 ? 1.095 -1.415 -23.215 1.00 28.67 345 CYS A N 1
ATOM 736 C CA . CYS A 1 103 ? 1.821 -0.656 -22.191 1.00 28.61 345 CYS A CA 1
ATOM 737 C C . CYS A 1 103 ? 0.826 0.089 -21.300 1.00 29.60 345 CYS A C 1
ATOM 738 O O . CYS A 1 103 ? -0.315 0.290 -21.729 1.00 28.03 345 CYS A O 1
ATOM 741 N N . GLN A 1 104 ? 1.214 0.453 -20.049 1.00 28.08 346 GLN A N 1
ATOM 742 C CA . GLN A 1 104 ? 0.284 1.149 -19.139 1.00 28.38 346 GLN A CA 1
ATOM 743 C C . GLN A 1 104 ? -0.229 2.458 -19.739 1.00 29.46 346 GLN A C 1
ATOM 744 O O . GLN A 1 104 ? -1.397 2.789 -19.546 1.00 27.22 346 GLN A O 1
ATOM 750 N N . ASN A 1 105 ? 0.634 3.208 -20.450 1.00 26.06 347 ASN A N 1
ATOM 751 C CA . ASN A 1 105 ? 0.180 4.455 -21.066 1.00 25.37 347 ASN A CA 1
ATOM 752 C C . ASN A 1 105 ? -1.053 4.148 -21.946 1.00 27.19 347 ASN A C 1
ATOM 753 O O . ASN A 1 105 ? -2.036 4.877 -21.902 1.00 26.16 347 ASN A O 1
ATOM 758 N N . ASP A 1 106 ? -0.967 3.107 -22.774 1.00 23.61 348 ASP A N 1
ATOM 759 C CA . ASP A 1 106 ? -2.046 2.794 -23.716 1.00 21.89 348 ASP A CA 1
ATOM 760 C C . ASP A 1 106 ? -3.290 2.234 -23.053 1.00 24.11 348 ASP A C 1
ATOM 761 O O . ASP A 1 106 ? -4.392 2.591 -23.467 1.00 22.89 348 ASP A O 1
ATOM 766 N N . GLN A 1 107 ? -3.127 1.426 -21.994 1.00 22.98 349 GLN A N 1
ATOM 767 C CA . GLN A 1 107 ? -4.270 0.892 -21.248 1.00 22.02 349 GLN A CA 1
ATOM 768 C C . GLN A 1 107 ? -5.042 2.093 -20.686 1.00 24.00 349 GLN A C 1
ATOM 769 O O . GLN A 1 107 ? -6.281 2.119 -20.726 1.00 22.91 349 GLN A O 1
ATOM 775 N N . ILE A 1 108 ? -4.303 3.078 -20.111 1.00 22.11 350 ILE A N 1
ATOM 776 C CA . ILE A 1 108 ? -4.982 4.256 -19.544 1.00 22.14 350 ILE A CA 1
ATOM 777 C C . ILE A 1 108 ? -5.612 5.123 -20.638 1.00 21.75 350 ILE A C 1
ATOM 778 O O . ILE A 1 108 ? -6.752 5.554 -20.467 1.00 22.09 350 ILE A O 1
ATOM 783 N N . VAL A 1 109 ? -4.922 5.348 -21.779 1.00 19.89 351 VAL A N 1
ATOM 784 C CA . VAL A 1 109 ? -5.523 6.097 -22.888 1.00 20.16 351 VAL A CA 1
ATOM 785 C C . VAL A 1 109 ? -6.872 5.427 -23.305 1.00 20.81 351 VAL A C 1
ATOM 786 O O . VAL A 1 109 ? -7.911 6.082 -23.451 1.00 21.99 351 VAL A O 1
ATOM 790 N N . LEU A 1 110 ? -6.838 4.088 -23.491 1.00 19.45 352 LEU A N 1
ATOM 791 C CA . LEU A 1 110 ? -8.036 3.389 -23.9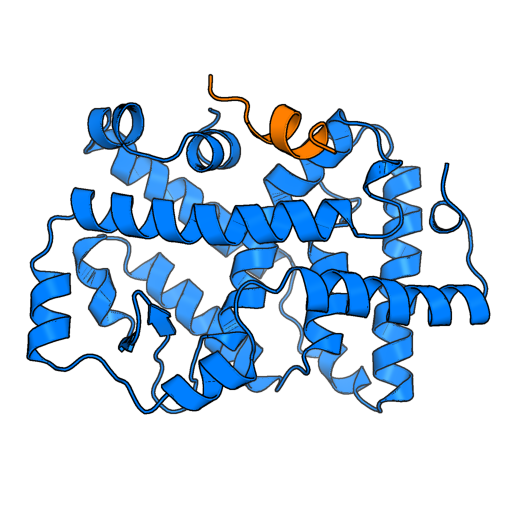29 1.00 19.32 352 LEU A CA 1
ATOM 792 C C . LEU A 1 110 ? -9.159 3.429 -22.931 1.00 19.97 352 LEU A C 1
ATOM 793 O O . LEU A 1 110 ? -10.297 3.645 -23.323 1.00 20.85 352 LEU A O 1
ATOM 798 N N . LEU A 1 111 ? -8.847 3.271 -21.631 1.00 19.69 353 LEU A N 1
ATOM 799 C CA . LEU A 1 111 ? -9.897 3.332 -20.617 1.00 19.94 353 LEU A CA 1
ATOM 800 C C . LEU A 1 111 ? -10.433 4.746 -20.410 1.00 19.83 353 LEU A C 1
ATOM 801 O O . LEU A 1 111 ? -11.644 4.935 -20.279 1.00 21.09 353 LEU A O 1
ATOM 806 N N . LYS A 1 112 ? -9.544 5.741 -20.439 1.00 20.71 354 LYS A N 1
ATOM 807 C CA . LYS A 1 112 ? -10.005 7.134 -20.288 1.00 20.49 354 LYS A CA 1
ATOM 808 C C . LYS A 1 112 ? -10.977 7.536 -21.402 1.00 23.01 354 LYS A C 1
ATOM 809 O O . LYS A 1 112 ? -11.986 8.198 -21.159 1.00 25.32 354 LYS A O 1
ATOM 815 N N . ALA A 1 113 ? -10.710 7.092 -22.613 1.00 21.13 355 ALA A N 1
ATOM 816 C CA . ALA A 1 113 ? -11.553 7.438 -23.744 1.00 21.35 355 ALA A CA 1
ATOM 817 C C . ALA A 1 113 ? -12.771 6.527 -23.883 1.00 24.72 355 ALA A C 1
ATOM 818 O O . ALA A 1 113 ? -13.816 6.971 -24.366 1.00 25.52 355 ALA A O 1
ATOM 820 N N . GLY A 1 114 ? -12.612 5.270 -23.482 1.00 20.65 356 GLY A N 1
ATOM 821 C CA . GLY A 1 114 ? -13.614 4.265 -23.806 1.00 21.15 356 GLY A CA 1
ATOM 822 C C . GLY A 1 114 ? -14.474 3.728 -22.688 1.00 22.04 356 GLY A C 1
ATOM 823 O O . GLY A 1 114 ? -15.545 3.199 -22.994 1.00 22.24 356 GLY A O 1
ATOM 824 N N . ALA A 1 115 ? -14.054 3.845 -21.412 1.00 22.07 357 ALA A N 1
ATOM 825 C CA . ALA A 1 115 ? -14.871 3.248 -20.333 1.00 22.26 357 ALA A CA 1
ATOM 826 C C . ALA A 1 115 ? -16.321 3.804 -20.339 1.00 22.78 357 ALA A C 1
ATOM 827 O O . ALA A 1 115 ? -17.268 3.036 -20.277 1.00 22.06 357 ALA A O 1
ATOM 829 N N . MET A 1 116 ? -16.492 5.138 -20.428 1.00 20.2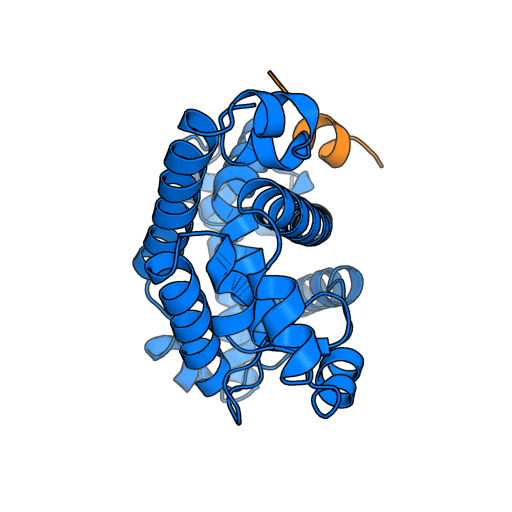7 358 MET A N 1
ATOM 830 C CA . MET A 1 116 ? -17.856 5.691 -20.437 1.00 20.47 358 MET A CA 1
ATOM 831 C C . MET A 1 116 ? -18.636 5.231 -21.671 1.00 22.41 358 MET A C 1
ATOM 832 O O . MET A 1 116 ? -19.846 4.971 -21.591 1.00 22.83 358 MET A O 1
ATOM 837 N N . GLU A 1 117 ? -17.951 5.108 -22.837 1.00 19.18 359 GLU A N 1
ATOM 838 C CA . GLU A 1 117 ? -18.649 4.657 -24.035 1.00 18.99 359 GLU A CA 1
ATOM 839 C C . GLU A 1 117 ? -19.180 3.229 -23.807 1.00 21.85 359 GLU A C 1
ATOM 840 O O . GLU A 1 117 ? -20.301 2.939 -24.185 1.00 21.61 359 GLU A O 1
ATOM 846 N N . VAL A 1 118 ? -18.378 2.372 -23.159 1.00 19.34 360 VAL A N 1
ATOM 847 C CA . VAL A 1 118 ? -18.799 0.979 -22.878 1.00 18.95 360 VAL A CA 1
ATOM 848 C C . VAL A 1 118 ? -19.985 0.988 -21.910 1.00 21.48 360 VAL A C 1
ATOM 849 O O . VAL A 1 118 ? -20.946 0.253 -22.109 1.00 22.07 360 VAL A O 1
ATOM 853 N N . VAL A 1 119 ? -19.918 1.824 -20.843 1.00 19.06 361 VAL A N 1
ATOM 854 C CA . VAL A 1 119 ? -21.056 1.884 -19.916 1.00 17.92 361 VAL A CA 1
ATOM 855 C C . VAL A 1 119 ? -22.344 2.317 -20.650 1.00 22.01 361 VAL A C 1
ATOM 856 O O . VAL A 1 119 ? -23.419 1.754 -20.410 1.00 23.90 361 VAL A O 1
ATOM 860 N N . LEU A 1 120 ? -22.243 3.306 -21.551 1.00 20.96 362 LEU A N 1
ATOM 861 C CA . LEU A 1 120 ? -23.389 3.779 -22.324 1.00 22.97 362 LEU A CA 1
ATOM 862 C C . LEU A 1 120 ? -23.988 2.660 -23.173 1.00 24.95 362 LEU A C 1
ATOM 863 O O . LEU A 1 120 ? -25.198 2.565 -23.259 1.00 24.93 362 LEU A O 1
ATOM 868 N N . VAL A 1 121 ? -23.143 1.811 -23.776 1.00 21.48 363 VAL A N 1
ATOM 869 C CA . VAL A 1 121 ? -23.627 0.670 -24.542 1.00 20.47 363 VAL A CA 1
ATOM 870 C C . VAL A 1 121 ? -24.256 -0.368 -23.585 1.00 23.28 363 VAL A C 1
ATOM 871 O O . VAL A 1 121 ? -25.391 -0.799 -23.811 1.00 24.84 363 VAL A O 1
ATOM 875 N N . ARG A 1 122 ? -23.546 -0.751 -22.524 1.00 20.49 364 ARG A N 1
ATOM 876 C CA . ARG A 1 122 ? -24.077 -1.745 -21.554 1.00 21.35 364 ARG A CA 1
ATOM 877 C C . ARG A 1 122 ? -25.431 -1.311 -20.985 1.00 26.16 364 ARG A C 1
ATOM 878 O O . ARG A 1 122 ? -26.289 -2.149 -20.687 1.00 24.77 364 ARG A O 1
ATOM 886 N N . MET A 1 123 ? -25.637 0.007 -20.854 1.00 22.58 365 MET A N 1
ATOM 887 C CA . MET A 1 123 ? -26.867 0.544 -20.250 1.00 24.89 365 MET A CA 1
ATOM 888 C C . MET A 1 123 ? -28.134 0.180 -21.018 1.00 24.67 365 MET A C 1
ATOM 889 O O . MET A 1 123 ? -29.212 0.115 -20.413 1.00 24.75 365 MET A O 1
ATOM 894 N N . CYS A 1 124 ? -28.017 -0.140 -22.323 1.00 22.92 366 CYS A N 1
ATOM 895 C CA . CYS A 1 124 ? -29.209 -0.502 -23.071 1.00 22.80 366 CYS A CA 1
ATOM 896 C C . CYS A 1 124 ? -29.866 -1.766 -22.479 1.00 24.72 366 CYS A C 1
ATOM 897 O O . CYS A 1 124 ? -31.078 -1.927 -22.615 1.00 25.27 366 CYS A O 1
ATOM 900 N N . ARG A 1 125 ? -29.071 -2.622 -21.797 1.00 21.97 367 ARG A N 1
ATOM 901 C CA . ARG A 1 125 ? -29.609 -3.865 -21.171 1.00 22.34 367 ARG A CA 1
ATOM 902 C C . ARG A 1 125 ? -30.573 -3.507 -20.064 1.00 26.71 367 ARG A C 1
ATOM 903 O O . ARG A 1 125 ? -31.506 -4.278 -19.766 1.00 27.10 367 ARG A O 1
ATOM 911 N N . ALA A 1 126 ? -30.338 -2.337 -19.436 1.00 23.20 368 ALA A N 1
ATOM 912 C CA . ALA A 1 126 ? -31.111 -1.849 -18.284 1.00 23.46 368 ALA A CA 1
ATOM 913 C C . ALA A 1 126 ? -32.190 -0.888 -18.687 1.00 25.42 368 ALA A C 1
ATOM 914 O O . ALA A 1 126 ? -32.806 -0.257 -17.833 1.00 24.73 368 ALA A O 1
ATOM 916 N N . TYR A 1 127 ? -32.389 -0.735 -19.994 1.00 23.90 369 TYR A N 1
ATOM 917 C CA . TYR A 1 127 ? -33.354 0.197 -20.538 1.00 23.22 369 TYR A CA 1
ATOM 918 C C . TYR A 1 127 ? -34.500 -0.618 -21.128 1.00 27.68 369 TYR A C 1
ATOM 919 O O . TYR A 1 127 ? -34.275 -1.556 -21.898 1.00 27.52 369 TYR A O 1
ATOM 928 N N . ASN A 1 128 ? -35.722 -0.245 -20.744 1.00 25.17 370 ASN A N 1
ATOM 929 C CA . ASN A 1 128 ? -36.942 -0.892 -21.209 1.00 24.00 370 ASN A CA 1
ATOM 930 C C . ASN A 1 128 ? -37.590 0.016 -22.231 1.00 25.73 370 ASN A C 1
ATOM 931 O O . ASN A 1 128 ? -38.170 1.039 -21.874 1.00 26.94 370 ASN A O 1
ATOM 936 N N . ALA A 1 129 ? -37.458 -0.336 -23.516 1.00 28.27 371 ALA A N 1
ATOM 937 C CA . ALA A 1 129 ? -38.025 0.436 -24.627 1.00 29.23 371 ALA A CA 1
ATOM 938 C C . ALA A 1 129 ? -39.565 0.503 -24.633 1.00 34.52 371 ALA A C 1
ATOM 939 O O . ALA A 1 129 ? -40.120 1.459 -25.166 1.00 34.26 371 ALA A O 1
ATOM 941 N N . ASP A 1 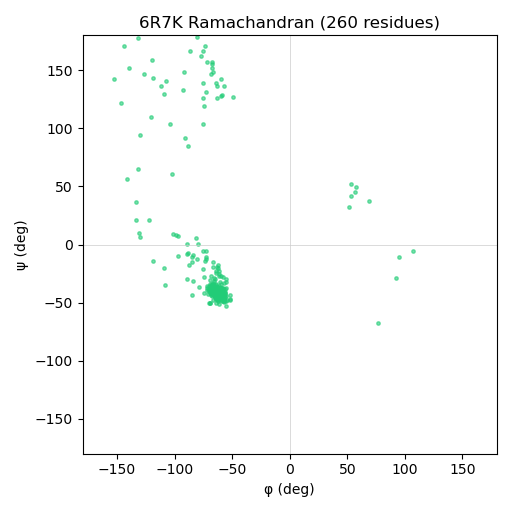130 ? -40.244 -0.491 -24.007 1.00 33.60 372 ASP A N 1
ATOM 942 C CA . ASP A 1 130 ? -41.719 -0.531 -23.931 1.00 33.81 372 ASP A CA 1
ATOM 943 C C . ASP A 1 130 ? -42.340 0.660 -23.199 1.00 37.62 372 ASP A C 1
ATOM 944 O O . ASP A 1 130 ? -43.417 1.119 -23.589 1.00 38.00 372 ASP A O 1
ATOM 949 N N . ASN A 1 131 ? -41.665 1.170 -22.150 1.00 31.36 373 ASN A N 1
ATOM 950 C CA . ASN A 1 131 ? -42.181 2.299 -21.370 1.00 29.92 373 ASN A CA 1
ATOM 951 C C . ASN A 1 131 ? -41.125 3.410 -21.174 1.00 29.90 373 ASN A C 1
ATOM 952 O O . ASN A 1 131 ? -41.338 4.348 -20.402 1.00 29.56 373 ASN A O 1
ATOM 957 N N . ARG A 1 132 ? -40.001 3.292 -21.887 1.00 26.91 374 ARG A N 1
ATOM 958 C CA . ARG A 1 132 ? -38.913 4.288 -21.858 1.00 26.69 374 ARG A CA 1
ATOM 959 C C . ARG A 1 132 ? -38.383 4.510 -20.439 1.00 28.10 374 ARG A C 1
ATOM 960 O O . ARG A 1 132 ? -38.267 5.642 -19.974 1.00 27.40 374 ARG A O 1
ATOM 968 N N . THR A 1 133 ? -38.077 3.414 -19.744 1.00 25.55 375 THR A N 1
ATOM 969 C CA . THR A 1 133 ? -37.540 3.504 -18.393 1.00 24.06 375 THR A CA 1
ATOM 970 C C . THR A 1 133 ? -36.162 2.873 -18.287 1.00 24.41 375 THR A C 1
ATOM 971 O O . THR A 1 133 ? -35.798 2.037 -19.099 1.00 23.85 375 THR A O 1
ATOM 975 N N . VAL A 1 134 ? -35.398 3.274 -17.262 1.00 22.10 376 VAL A N 1
ATOM 976 C CA . VAL A 1 134 ? -34.087 2.711 -16.991 1.00 21.36 376 VAL A CA 1
ATOM 977 C C . VAL A 1 134 ? -34.035 2.224 -15.524 1.00 24.50 376 VAL A C 1
ATOM 978 O O . VAL A 1 134 ? -34.588 2.874 -14.626 1.00 23.93 376 VAL A O 1
ATOM 982 N N . PHE A 1 135 ? -33.287 1.149 -15.290 1.00 22.29 377 PHE A N 1
ATOM 983 C CA . PHE A 1 135 ? -33.069 0.600 -13.953 1.00 21.66 377 PHE A CA 1
ATOM 984 C C . PHE A 1 135 ? -32.104 1.503 -13.220 1.00 25.84 377 PHE A C 1
ATOM 985 O O . PHE A 1 135 ? -30.930 1.669 -13.617 1.00 24.10 377 PHE A O 1
ATOM 993 N N . PHE A 1 136 ? -32.591 2.059 -12.114 1.00 22.52 378 PHE A N 1
ATOM 994 C CA . PHE A 1 136 ? -31.810 2.978 -11.318 1.00 21.35 378 PHE A CA 1
ATOM 995 C C . PHE A 1 136 ? -32.186 2.816 -9.854 1.00 22.98 378 PHE A C 1
ATOM 996 O O . PHE A 1 136 ? -33.335 3.037 -9.509 1.00 24.08 378 PHE A O 1
ATOM 1004 N N . GLU A 1 137 ? -31.206 2.503 -9.015 1.00 22.76 379 GLU A N 1
ATOM 1005 C CA . GLU A 1 137 ? -31.439 2.411 -7.563 1.00 22.91 379 GLU A CA 1
ATOM 1006 C C . GLU A 1 137 ? -32.607 1.466 -7.207 1.00 28.88 379 GLU A C 1
ATOM 1007 O O . GLU A 1 137 ? -33.403 1.760 -6.322 1.00 29.39 379 GLU A O 1
ATOM 1013 N N . GLY A 1 138 ? -32.667 0.330 -7.898 1.00 28.02 380 GLY A N 1
ATOM 1014 C CA . GLY A 1 138 ? -33.598 -0.743 -7.567 1.00 27.86 380 GLY A CA 1
ATOM 1015 C C . GLY A 1 138 ? -34.919 -0.820 -8.284 1.00 29.78 380 GLY A C 1
ATOM 1016 O O . GLY A 1 138 ? -35.641 -1.796 -8.094 1.00 30.55 380 GLY A O 1
ATOM 1017 N N . LYS A 1 139 ? -35.303 0.209 -9.056 1.00 23.76 381 LYS A N 1
ATOM 1018 C CA . LYS A 1 139 ? -36.556 0.167 -9.803 1.00 23.56 381 LYS A CA 1
ATOM 1019 C C . LYS A 1 139 ? -36.324 0.873 -11.124 1.00 24.81 381 LYS A C 1
ATOM 1020 O O . LYS A 1 139 ? -35.247 1.437 -11.338 1.00 24.38 381 LYS A O 1
ATOM 1026 N N . TYR A 1 140 ? -37.296 0.774 -12.000 1.00 22.43 382 TYR A N 1
ATOM 1027 C CA . TYR A 1 140 ? -37.259 1.422 -13.302 1.00 22.82 382 TYR A CA 1
ATOM 1028 C C . TYR A 1 140 ? -37.922 2.779 -13.240 1.00 28.63 382 TYR A C 1
ATOM 1029 O O . TYR A 1 140 ? -39.026 2.922 -12.691 1.00 26.87 382 TYR A O 1
ATOM 1038 N N . GLY A 1 141 ? -37.245 3.778 -13.809 1.00 25.05 383 GLY A N 1
ATOM 1039 C CA . GLY A 1 141 ? -37.781 5.132 -13.870 1.00 25.48 383 GLY A CA 1
ATOM 1040 C C . GLY A 1 141 ? -37.490 5.773 -15.212 1.00 27.16 383 GLY A C 1
ATOM 1041 O O . GLY A 1 141 ? -36.507 5.403 -15.876 1.00 24.22 383 GLY A O 1
ATOM 1042 N N . GLY A 1 142 ? -38.367 6.694 -15.604 1.00 24.45 384 GLY A N 1
ATOM 1043 C CA . GLY A 1 142 ? -38.260 7.441 -16.851 1.00 22.97 384 GLY A CA 1
ATOM 1044 C C . GLY A 1 142 ? -37.286 8.610 -16.741 1.00 26.23 384 GLY A C 1
ATOM 1045 O O . GLY A 1 142 ? -36.718 8.872 -15.677 1.00 25.16 384 GLY A O 1
ATOM 1046 N N . MET A 1 143 ? -37.085 9.335 -17.823 1.00 24.98 385 MET A N 1
ATOM 1047 C CA . MET A 1 143 ? -36.094 10.418 -17.755 1.00 25.75 385 MET A CA 1
ATOM 1048 C C . MET A 1 143 ? -36.496 11.505 -16.766 1.00 27.00 385 MET A C 1
ATOM 1049 O O . MET A 1 143 ? -35.614 12.167 -16.203 1.00 25.38 385 MET A O 1
ATOM 1054 N N . GLU A 1 144 ? -37.815 11.618 -16.452 1.00 24.68 386 GLU A N 1
ATOM 1055 C CA . GLU A 1 144 ? -38.290 12.607 -15.476 1.00 25.07 386 GLU A CA 1
ATOM 1056 C C . GLU A 1 144 ? -37.698 12.361 -14.068 1.00 27.13 386 GLU A C 1
ATOM 1057 O O . GLU A 1 144 ? -37.686 13.270 -13.247 1.00 27.64 386 GLU A O 1
ATOM 1063 N N . LEU A 1 145 ? -37.203 11.123 -13.803 1.00 22.63 387 LEU A N 1
ATOM 1064 C CA . LEU A 1 145 ? -36.608 10.803 -12.512 1.00 23.53 387 LEU A CA 1
ATOM 1065 C C . LEU A 1 145 ? -35.349 11.681 -12.228 1.00 26.35 387 LEU A C 1
ATOM 1066 O O . LEU A 1 145 ? -34.983 11.915 -11.066 1.00 25.69 387 LEU A O 1
ATOM 1071 N N . PHE A 1 146 ? -34.686 12.122 -13.311 1.00 21.48 388 PHE A N 1
ATOM 1072 C CA . PHE A 1 146 ? -33.380 12.803 -13.270 1.00 19.49 388 PHE A CA 1
ATOM 1073 C C . PHE A 1 146 ? -33.436 14.329 -13.419 1.00 20.92 388 PHE A C 1
ATOM 1074 O O . PHE A 1 146 ? -32.408 14.966 -13.611 1.00 22.39 388 PHE A O 1
ATOM 1082 N N . ARG A 1 147 ? -34.649 14.892 -13.379 1.00 20.86 389 ARG A N 1
ATOM 1083 C CA . ARG A 1 147 ? -34.879 16.303 -13.600 1.00 20.54 389 ARG A CA 1
ATOM 1084 C C . ARG A 1 147 ? -34.064 17.215 -12.664 1.00 24.33 389 ARG A C 1
ATOM 1085 O O . ARG A 1 147 ? -33.684 18.315 -13.094 1.00 25.99 389 ARG A O 1
ATOM 1093 N N . ALA A 1 148 ? -33.746 16.761 -11.433 1.00 21.72 390 ALA A N 1
ATOM 1094 C CA . ALA A 1 148 ? -32.964 17.608 -10.508 1.00 21.50 390 ALA A CA 1
ATOM 1095 C C . ALA A 1 148 ? -31.527 17.867 -10.967 1.00 23.85 390 ALA A C 1
ATOM 1096 O O . ALA A 1 148 ? -30.887 18.820 -10.507 1.00 23.27 390 ALA A O 1
ATOM 1098 N N . LEU A 1 149 ? -31.005 17.017 -11.887 1.00 22.11 391 LEU A N 1
ATOM 1099 C CA . LEU A 1 149 ? -29.646 17.209 -12.370 1.00 21.35 391 LEU A CA 1
ATOM 1100 C C . LEU A 1 149 ? -29.454 18.482 -13.175 1.00 25.05 391 LEU A C 1
ATOM 1101 O O . LEU A 1 149 ? -28.333 18.981 -13.239 1.00 25.12 391 LEU A O 1
ATOM 1106 N N . GLY A 1 150 ? -30.498 18.952 -13.838 1.00 22.79 392 GLY A N 1
ATOM 1107 C CA . GLY A 1 150 ? -30.347 20.140 -14.664 1.00 22.45 392 GLY A CA 1
ATOM 1108 C C . GLY A 1 150 ? -29.492 19.874 -15.886 1.00 26.40 392 GLY A C 1
ATOM 1109 O O . GLY A 1 150 ? -28.673 20.719 -16.279 1.00 28.06 392 GLY A O 1
ATOM 1110 N N . CYS A 1 151 ? -29.641 18.671 -16.480 1.00 24.32 393 CYS A N 1
ATOM 1111 C CA . CYS A 1 151 ? -28.979 18.372 -17.741 1.00 23.94 393 CYS A CA 1
ATOM 1112 C C . CYS A 1 151 ? -29.950 17.544 -18.604 1.00 26.47 393 CYS A C 1
ATOM 1113 O O . CYS A 1 151 ? -29.644 16.427 -19.051 1.00 25.15 393 CYS A O 1
ATOM 1116 N N . SER A 1 152 ? -31.163 18.128 -18.832 1.00 25.53 394 SER A N 1
ATOM 1117 C CA . SER A 1 152 ? -32.218 17.402 -19.544 1.00 25.65 394 SER A CA 1
ATOM 1118 C C . SER A 1 152 ? -31.814 16.971 -20.923 1.00 28.06 394 SER A C 1
ATOM 1119 O O . SER A 1 152 ? -32.199 15.874 -21.315 1.00 28.23 394 SER A O 1
ATOM 1122 N N . GLU A 1 153 ? -31.034 17.795 -21.664 1.00 26.02 395 GLU A N 1
ATOM 1123 C CA . GLU A 1 153 ? -30.644 17.404 -23.032 1.00 26.01 395 GLU A CA 1
ATOM 1124 C C . GLU A 1 153 ? -29.770 16.166 -23.005 1.00 28.15 395 GLU A C 1
ATOM 1125 O O . GLU A 1 153 ? -29.990 15.225 -23.785 1.00 27.68 395 GLU A O 1
ATOM 1131 N N . LEU A 1 154 ? -28.794 16.139 -22.071 1.00 22.87 396 LEU A N 1
ATOM 1132 C CA . LEU A 1 154 ? -27.908 14.974 -21.967 1.00 22.55 396 LEU A CA 1
ATOM 1133 C C . LEU A 1 154 ? -28.727 13.708 -21.581 1.00 24.02 396 LEU A C 1
ATOM 1134 O O . LEU A 1 154 ? -28.537 12.642 -22.196 1.00 23.44 396 LEU A O 1
ATOM 1139 N N . ILE A 1 155 ? -29.640 13.814 -20.597 1.00 21.80 397 ILE A N 1
ATOM 1140 C CA . ILE A 1 155 ? -30.422 12.632 -20.209 1.00 22.13 397 ILE A CA 1
ATOM 1141 C C . ILE A 1 155 ? -31.277 12.146 -21.364 1.00 23.76 397 ILE A C 1
ATOM 1142 O O . ILE A 1 155 ? -31.295 10.949 -21.661 1.00 23.47 397 ILE A O 1
ATOM 1147 N N . SER A 1 156 ? -31.937 13.098 -22.063 1.00 23.86 398 SER A N 1
ATOM 1148 C CA . SER A 1 156 ? -32.787 12.711 -23.193 1.00 23.97 398 SER A CA 1
ATOM 1149 C C . SER A 1 156 ? -31.931 12.078 -24.280 1.00 26.15 398 SER A C 1
ATOM 1150 O O . SER A 1 156 ? -32.349 11.074 -24.856 1.00 27.10 398 SER A O 1
ATOM 1153 N N . SER A 1 157 ? -30.694 12.581 -24.487 1.00 22.77 399 SER A N 1
ATOM 1154 C CA . SER A 1 157 ? -29.781 11.983 -25.489 1.00 23.21 399 SER A CA 1
ATOM 1155 C C . SER A 1 157 ? -29.358 10.541 -25.097 1.00 25.47 399 SER A C 1
ATOM 1156 O O . SER A 1 157 ? -29.261 9.661 -25.953 1.00 25.35 399 SER A O 1
ATOM 1159 N N . ILE A 1 158 ? -29.130 10.294 -23.795 1.00 22.18 400 ILE A N 1
ATOM 1160 C CA . ILE A 1 158 ? -28.751 8.960 -23.340 1.00 21.68 400 ILE A CA 1
ATOM 1161 C C . ILE A 1 158 ? -29.952 7.999 -23.486 1.00 22.73 400 ILE A C 1
ATOM 1162 O O . ILE A 1 158 ? -29.779 6.858 -23.920 1.00 22.45 400 ILE A O 1
ATOM 1167 N N . PHE A 1 159 ? -31.155 8.473 -23.139 1.00 22.90 401 PHE A N 1
ATOM 1168 C CA . PHE A 1 159 ? -32.345 7.613 -23.288 1.00 21.88 401 PHE A CA 1
ATOM 1169 C C . PHE A 1 159 ? -32.577 7.295 -24.781 1.00 24.22 401 PHE A C 1
ATOM 1170 O O . PHE A 1 159 ? -32.804 6.121 -25.101 1.00 25.18 401 PHE A O 1
ATOM 1178 N N . ASP A 1 160 ? -32.433 8.295 -25.686 1.00 22.79 402 ASP A N 1
ATOM 1179 C CA . ASP A 1 160 ? -32.599 8.076 -27.131 1.00 22.76 402 ASP A CA 1
ATOM 1180 C C . ASP A 1 160 ? -31.588 7.061 -27.643 1.00 24.97 402 ASP A C 1
ATOM 1181 O O . ASP A 1 160 ? -31.919 6.203 -28.480 1.00 26.63 402 ASP A O 1
ATOM 1186 N N . PHE A 1 161 ? -30.340 7.160 -27.157 1.00 22.68 403 PHE A N 1
ATOM 1187 C CA . PHE A 1 161 ? -29.286 6.243 -27.568 1.00 21.76 403 PHE A CA 1
ATOM 1188 C C . PHE A 1 161 ? -29.628 4.822 -27.120 1.00 25.99 403 PHE A C 1
ATOM 1189 O O . PHE A 1 161 ? -29.543 3.897 -27.918 1.00 24.21 403 PHE A O 1
ATOM 1197 N N . SER A 1 162 ? -30.053 4.660 -25.855 1.00 23.22 404 SER A N 1
ATOM 1198 C CA . SER A 1 162 ? -30.455 3.349 -25.346 1.00 22.24 404 SER A CA 1
ATOM 1199 C C . SER A 1 162 ? -31.637 2.808 -26.122 1.00 25.92 404 SER A C 1
ATOM 1200 O O . SER A 1 162 ? -31.689 1.591 -26.348 1.00 25.70 404 SER A O 1
ATOM 1203 N N . HIS A 1 163 ? -32.573 3.690 -26.499 1.00 24.29 405 HIS A N 1
ATOM 1204 C CA . HIS A 1 163 ? -33.766 3.288 -27.273 1.00 24.61 405 HIS A CA 1
ATOM 1205 C C . HIS A 1 163 ? -33.326 2.742 -28.633 1.00 28.68 405 HIS A C 1
ATOM 1206 O O . HIS A 1 163 ? -33.781 1.649 -29.059 1.00 27.95 405 HIS A O 1
ATOM 1213 N N . SER A 1 164 ? -32.389 3.452 -29.291 1.00 24.79 406 SER A N 1
ATOM 1214 C CA . SER A 1 164 ? -31.890 3.027 -30.600 1.00 25.55 406 SER A CA 1
ATOM 1215 C C . SER A 1 164 ? -31.140 1.685 -30.526 1.00 30.12 406 SER A C 1
ATOM 1216 O O . SER A 1 164 ? -31.362 0.818 -31.373 1.00 30.25 406 SER A O 1
ATOM 1219 N N . LEU A 1 165 ? -30.326 1.468 -29.471 1.00 24.33 407 LEU A N 1
ATOM 1220 C CA . LEU A 1 165 ? -29.647 0.190 -29.310 1.00 23.79 407 LEU A CA 1
ATOM 1221 C C . LEU A 1 165 ? -30.661 -0.910 -28.940 1.00 28.36 407 LEU A C 1
ATOM 1222 O O . LEU A 1 165 ? -30.515 -2.037 -29.401 1.00 27.64 407 LEU A O 1
ATOM 1227 N N . SER A 1 166 ? -31.698 -0.566 -28.147 1.00 25.81 408 SER A N 1
ATOM 1228 C CA . SER A 1 166 ? -32.741 -1.545 -27.769 1.00 26.97 408 SER A CA 1
ATOM 1229 C C . SER A 1 166 ? -33.459 -2.125 -28.988 1.00 32.04 408 SER A C 1
ATOM 1230 O O . SER A 1 166 ? -33.792 -3.319 -28.990 1.00 31.00 408 SER A O 1
ATOM 1233 N N . ALA A 1 167 ? -33.627 -1.294 -30.028 1.00 29.93 409 ALA A N 1
ATOM 1234 C CA . ALA A 1 167 ? -34.284 -1.669 -31.290 1.00 30.64 409 ALA A CA 1
ATOM 1235 C C . ALA A 1 167 ? -33.474 -2.710 -32.077 1.00 34.56 409 ALA A C 1
ATOM 1236 O O . ALA A 1 167 ? -34.020 -3.343 -32.985 1.00 35.25 409 ALA A O 1
ATOM 1238 N N . LEU A 1 168 ? -32.193 -2.913 -31.733 1.00 29.32 410 LEU A N 1
ATOM 1239 C CA . LEU A 1 168 ? -31.330 -3.902 -32.398 1.00 29.14 410 LEU A CA 1
ATOM 1240 C C . LEU A 1 168 ? -31.469 -5.298 -31.814 1.00 32.74 410 LEU A C 1
ATOM 1241 O O . LEU A 1 168 ? -30.965 -6.251 -32.413 1.00 31.70 410 LEU A O 1
ATOM 1246 N N . HIS A 1 169 ? -32.086 -5.412 -30.618 1.00 30.02 411 HIS A N 1
ATOM 1247 C CA . HIS A 1 169 ? -32.305 -6.671 -29.894 1.00 31.07 411 HIS A CA 1
ATOM 1248 C C . HIS A 1 169 ? -30.987 -7.442 -29.727 1.00 33.03 411 HIS A C 1
ATOM 1249 O O . HIS A 1 169 ? -30.886 -8.61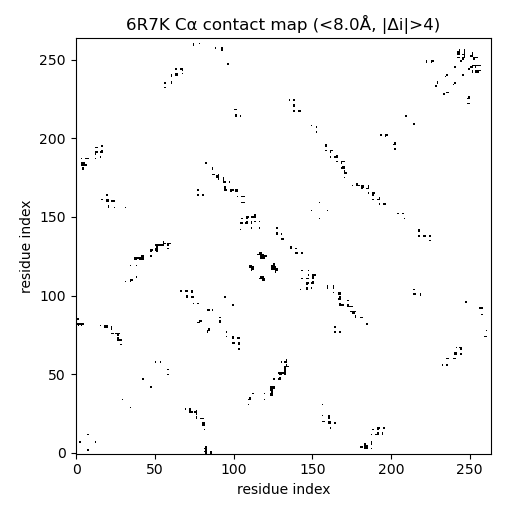9 -30.067 1.00 33.24 411 HIS A O 1
ATOM 1256 N N . PHE A 1 170 ? -29.973 -6.765 -29.207 1.00 28.16 412 PHE A N 1
ATOM 1257 C CA . PHE A 1 170 ? -28.680 -7.390 -29.007 1.00 28.58 412 PHE A CA 1
ATOM 1258 C C . PHE A 1 170 ? -28.741 -8.585 -28.088 1.00 32.52 412 PHE A C 1
ATOM 1259 O O . PHE A 1 170 ? -29.403 -8.529 -27.039 1.00 31.81 412 PHE A O 1
ATOM 1267 N N . SER A 1 171 ? -27.948 -9.616 -28.407 1.00 27.23 413 SER A N 1
ATOM 1268 C CA . SER A 1 171 ? -27.748 -10.732 -27.493 1.00 27.18 413 SER A CA 1
ATOM 1269 C C . SER A 1 171 ? -26.600 -10.294 -26.584 1.00 29.45 413 SER A C 1
ATOM 1270 O O . SER A 1 171 ? -25.870 -9.335 -26.927 1.00 27.88 413 SER A O 1
ATOM 1273 N N . GLU A 1 172 ? -26.388 -11.018 -25.470 1.00 27.37 414 GLU A N 1
ATOM 1274 C CA . GLU A 1 172 ? -25.256 -10.757 -24.581 1.00 25.00 414 GLU A CA 1
ATOM 1275 C C . GLU A 1 172 ? -23.921 -10.943 -25.301 1.00 28.70 414 GLU A C 1
ATOM 1276 O O . GLU A 1 172 ? -23.000 -10.142 -25.086 1.00 26.58 414 GLU A O 1
ATOM 1282 N N . ASP A 1 173 ? -23.809 -11.984 -26.180 1.00 26.53 415 ASP A N 1
ATOM 1283 C CA . ASP A 1 173 ? -22.573 -12.186 -26.925 1.00 24.99 415 ASP A CA 1
ATOM 1284 C C . ASP A 1 173 ? -22.342 -11.018 -27.910 1.00 24.45 415 ASP A C 1
ATOM 1285 O O . ASP A 1 173 ? -21.195 -10.603 -28.058 1.00 24.59 415 ASP A O 1
ATOM 1290 N N . GLU A 1 174 ? -23.397 -10.469 -28.532 1.00 22.90 416 GLU A N 1
ATOM 1291 C CA . GLU A 1 174 ? -23.227 -9.295 -29.415 1.00 23.45 416 GLU A CA 1
ATOM 1292 C C . GLU A 1 174 ? -22.724 -8.089 -28.613 1.00 25.21 416 GLU A C 1
ATOM 1293 O O . GLU A 1 174 ? -21.782 -7.436 -29.042 1.00 24.04 416 GLU A O 1
ATOM 1299 N N . ILE A 1 175 ? -23.305 -7.842 -27.413 1.00 23.32 417 ILE A N 1
ATOM 1300 C CA . ILE A 1 175 ? -22.791 -6.726 -26.573 1.00 22.15 417 ILE A CA 1
ATOM 1301 C C . ILE A 1 175 ? -21.338 -6.953 -26.169 1.00 22.59 417 ILE A C 1
ATOM 1302 O O . ILE A 1 175 ? -20.547 -6.016 -26.164 1.00 22.07 417 ILE A O 1
ATOM 1307 N N . ALA A 1 176 ? -20.959 -8.206 -25.824 1.00 20.62 418 ALA A N 1
ATOM 1308 C CA . ALA A 1 176 ? -19.600 -8.530 -25.454 1.00 20.73 418 ALA A CA 1
ATOM 1309 C C . ALA A 1 176 ? -18.643 -8.109 -26.578 1.00 22.00 418 ALA A C 1
ATOM 1310 O O . ALA A 1 176 ? -17.644 -7.423 -26.343 1.00 22.06 418 ALA A O 1
ATOM 1312 N N . LEU A 1 177 ? -18.950 -8.570 -27.812 1.00 19.82 419 LEU A N 1
ATOM 1313 C CA . LEU A 1 177 ? -18.058 -8.327 -28.934 1.00 19.41 419 LEU A CA 1
ATOM 1314 C C . LEU A 1 177 ? -18.063 -6.879 -29.399 1.00 19.38 419 LEU A C 1
ATOM 1315 O O . LEU A 1 177 ? -17.014 -6.364 -29.720 1.00 21.19 419 LEU A O 1
ATOM 1320 N N . TYR A 1 178 ? -19.233 -6.231 -29.372 1.00 19.37 420 TYR A N 1
ATOM 1321 C CA . TYR A 1 178 ? -19.335 -4.829 -29.774 1.00 19.69 420 TYR A CA 1
ATOM 1322 C C . TYR A 1 178 ? -18.583 -3.967 -28.728 1.00 22.17 420 TYR A C 1
ATOM 1323 O O . TYR A 1 178 ? -17.776 -3.110 -29.120 1.00 22.01 420 TYR A O 1
ATOM 13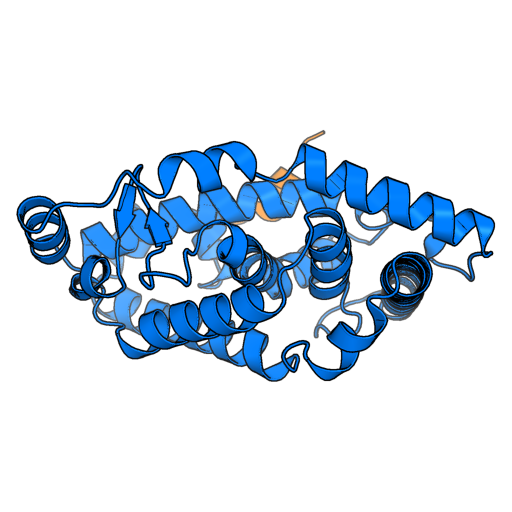32 N N . THR A 1 179 ? -18.766 -4.234 -27.410 1.00 19.40 421 THR A N 1
ATOM 1333 C CA . THR A 1 179 ? -18.063 -3.393 -26.409 1.00 18.80 421 THR A CA 1
ATOM 1334 C C . THR A 1 179 ? -16.566 -3.608 -26.394 1.00 19.50 421 THR A C 1
ATOM 1335 O O . THR A 1 179 ? -15.817 -2.679 -26.108 1.00 20.95 421 THR A O 1
ATOM 1339 N N . ALA A 1 180 ? -16.077 -4.832 -26.729 1.00 19.05 422 ALA A N 1
ATOM 1340 C CA . ALA A 1 180 ? -14.634 -5.025 -26.800 1.00 19.48 422 ALA A CA 1
ATOM 1341 C C . ALA A 1 180 ? -14.067 -4.082 -27.868 1.00 20.96 422 ALA A C 1
ATOM 1342 O O . ALA A 1 180 ? -12.998 -3.504 -27.677 1.00 21.58 422 ALA A O 1
ATOM 1344 N N . LEU A 1 181 ? -14.792 -3.962 -29.009 1.00 21.88 423 LEU A N 1
ATOM 1345 C CA . LEU A 1 181 ? -14.391 -3.053 -30.086 1.00 23.13 423 LEU A CA 1
ATOM 1346 C C . LEU A 1 181 ? -14.506 -1.593 -29.726 1.00 25.08 423 LEU A C 1
ATOM 1347 O O . LEU A 1 181 ? -13.661 -0.796 -30.143 1.00 24.07 423 LEU A O 1
ATOM 1352 N N . VAL A 1 182 ? -15.553 -1.212 -28.981 1.00 22.07 424 VAL A N 1
ATOM 1353 C CA . VAL A 1 182 ? -15.655 0.185 -28.526 1.00 22.40 424 VAL A CA 1
ATOM 1354 C C . VAL A 1 182 ? -14.388 0.534 -27.736 1.00 25.22 424 VAL A C 1
ATOM 1355 O O . VAL A 1 182 ? -13.830 1.630 -27.902 1.00 25.51 424 VAL A O 1
ATOM 1359 N N . LEU A 1 183 ? -13.945 -0.392 -26.859 1.00 21.00 425 LEU A N 1
ATOM 1360 C CA . LEU A 1 183 ? -12.753 -0.163 -26.048 1.00 20.43 425 LEU A CA 1
ATOM 1361 C C . LEU A 1 183 ? -11.453 -0.178 -26.873 1.00 22.93 425 LEU A C 1
ATOM 1362 O O . LEU A 1 183 ? -10.611 0.700 -26.693 1.00 21.57 425 LEU A O 1
ATOM 1367 N N . ILE A 1 184 ? -11.240 -1.219 -27.717 1.00 20.48 426 ILE A N 1
ATOM 1368 C CA . ILE A 1 184 ? -9.971 -1.330 -28.454 1.00 20.33 426 ILE A CA 1
ATOM 1369 C C . ILE A 1 184 ? -10.061 -0.577 -29.771 1.00 24.58 426 ILE A C 1
ATOM 1370 O O . ILE A 1 184 ? -10.418 -1.137 -30.812 1.00 23.77 426 ILE A O 1
ATOM 1375 N N . ASN A 1 185 ? -9.790 0.735 -29.683 1.00 21.49 427 ASN A N 1
ATOM 1376 C CA . ASN A 1 185 ? -9.958 1.670 -30.792 1.00 20.32 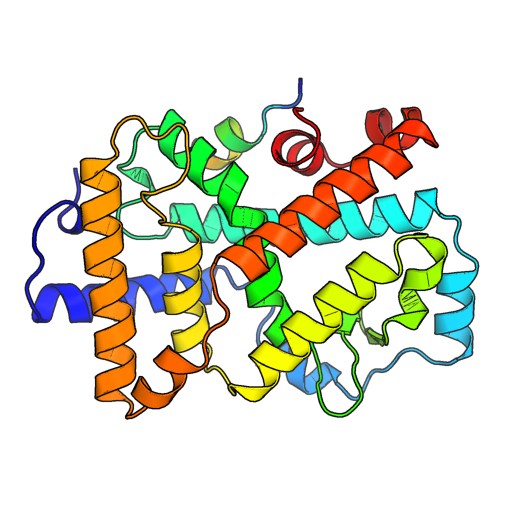427 ASN A CA 1
ATOM 1377 C C . ASN A 1 185 ? -8.570 2.256 -31.034 1.00 23.08 427 ASN A C 1
ATOM 1378 O O . ASN A 1 185 ? -8.065 3.013 -30.201 1.00 22.90 427 ASN A O 1
ATOM 1383 N N . ALA A 1 186 ? -7.942 1.893 -32.160 1.00 23.17 428 ALA A N 1
ATOM 1384 C CA . ALA A 1 186 ? -6.581 2.330 -32.445 1.00 24.39 428 ALA A CA 1
ATOM 1385 C C . ALA A 1 186 ? -6.483 3.810 -32.822 1.00 27.23 428 ALA A C 1
ATOM 1386 O O . ALA A 1 186 ? -5.365 4.323 -32.954 1.00 28.04 428 ALA A O 1
ATOM 1388 N N . HIS A 1 187 ? -7.639 4.481 -32.957 1.00 25.54 429 HIS A N 1
ATOM 1389 C CA . HIS A 1 187 ? -7.650 5.899 -33.313 1.00 26.72 429 HIS A CA 1
ATOM 1390 C C . HIS A 1 187 ? -7.581 6.829 -32.099 1.00 26.96 429 HIS A C 1
ATOM 1391 O O . HIS A 1 187 ? -7.471 8.053 -32.282 1.00 26.71 429 HIS A O 1
ATOM 1398 N N . ARG A 1 188 ? -7.666 6.281 -30.856 1.00 21.47 430 ARG A N 1
ATOM 1399 C CA . ARG A 1 188 ? -7.617 7.179 -29.693 1.00 19.78 430 ARG A CA 1
ATOM 1400 C C . ARG A 1 188 ? -6.315 8.001 -29.671 1.00 23.33 430 ARG A C 1
ATOM 1401 O O . ARG A 1 188 ? -5.216 7.458 -29.720 1.00 23.08 430 ARG A O 1
ATOM 1409 N N . PRO A 1 189 ? -6.428 9.325 -29.533 1.00 22.09 431 PRO A N 1
ATOM 1410 C CA . PRO A 1 189 ? -5.189 10.130 -29.431 1.00 22.35 431 PRO A CA 1
ATOM 1411 C C . PRO A 1 189 ? -4.385 9.758 -28.185 1.00 25.21 431 PRO A C 1
ATOM 1412 O O . PRO A 1 189 ? -4.963 9.629 -27.099 1.00 24.54 431 PRO A O 1
ATOM 1416 N N . GLY A 1 190 ? -3.067 9.631 -28.333 1.00 23.79 432 GLY A N 1
ATOM 1417 C CA . GLY A 1 190 ? -2.183 9.355 -27.210 1.00 23.57 432 GLY A CA 1
ATOM 1418 C C . GLY A 1 190 ? -1.601 7.959 -27.142 1.00 24.86 432 GLY A C 1
ATOM 1419 O O . GLY A 1 190 ? -0.803 7.674 -26.247 1.00 25.34 432 GLY A O 1
ATOM 1420 N N . LEU A 1 191 ? -2.033 7.059 -28.057 1.00 23.66 433 LEU A N 1
ATOM 1421 C CA . LEU A 1 191 ? -1.505 5.697 -28.037 1.00 22.69 433 LEU A CA 1
ATOM 1422 C C . LEU A 1 191 ? -0.077 5.693 -28.529 1.00 24.56 433 LEU A C 1
ATOM 1423 O O . LEU A 1 191 ? 0.216 6.215 -29.610 1.00 25.93 433 LEU A O 1
ATOM 1428 N N . GLN A 1 192 ? 0.777 5.040 -27.768 1.00 22.48 434 GLN A N 1
ATOM 1429 C CA . GLN A 1 192 ? 2.198 4.928 -28.108 1.00 23.26 434 GLN A CA 1
ATOM 1430 C C . GLN A 1 192 ? 2.411 3.752 -29.057 1.00 29.74 434 GLN A C 1
ATOM 1431 O O . GLN A 1 192 ? 3.115 3.909 -30.064 1.00 32.28 434 GLN A O 1
ATOM 1437 N N . GLU A 1 193 ? 1.751 2.603 -28.770 1.00 25.03 435 GLU A N 1
ATOM 1438 C CA . GLU A 1 193 ? 1.865 1.397 -29.604 1.00 24.90 435 GLU A CA 1
ATOM 1439 C C . GLU A 1 193 ? 0.649 1.207 -30.499 1.00 27.16 435 GLU A C 1
ATOM 1440 O O . GLU A 1 193 ? -0.056 0.175 -30.448 1.00 25.53 435 GLU A O 1
ATOM 1446 N N . LYS A 1 194 ? 0.448 2.196 -31.356 1.00 25.29 436 LYS A N 1
ATOM 1447 C CA . LYS A 1 194 ? -0.698 2.250 -32.263 1.00 26.01 436 LYS A CA 1
ATOM 1448 C C . LYS A 1 194 ? -0.832 1.007 -33.158 1.00 27.65 436 LYS A C 1
ATOM 1449 O O . LYS A 1 194 ? -1.931 0.481 -33.267 1.00 26.06 436 LYS A O 1
ATOM 1455 N N . ARG A 1 195 ? 0.280 0.511 -33.761 1.00 27.45 437 ARG A N 1
ATOM 1456 C CA . ARG A 1 195 ? 0.212 -0.670 -34.645 1.00 27.53 437 ARG A CA 1
ATOM 1457 C C . ARG A 1 195 ? -0.226 -1.921 -33.868 1.00 27.89 437 ARG A C 1
ATOM 1458 O O . ARG A 1 195 ? -0.974 -2.743 -34.414 1.00 28.04 437 ARG A O 1
ATOM 1466 N N . LYS A 1 196 ? 0.180 -2.050 -32.575 1.00 24.58 438 LYS A N 1
ATOM 1467 C CA . LYS A 1 196 ? -0.262 -3.180 -31.749 1.00 25.04 438 LYS A CA 1
ATOM 1468 C C . LYS A 1 196 ? -1.775 -3.087 -31.537 1.00 26.12 438 LYS A C 1
ATOM 1469 O O . LYS A 1 196 ? -2.490 -4.075 -31.657 1.00 24.79 438 LYS A O 1
ATOM 1475 N N . VAL A 1 197 ? -2.267 -1.876 -31.215 1.00 22.82 439 VAL A N 1
ATOM 1476 C CA . VAL A 1 197 ? -3.697 -1.716 -31.004 1.00 21.68 439 VAL A CA 1
ATOM 1477 C C . VAL A 1 197 ? -4.456 -1.935 -32.314 1.00 22.06 439 VAL A C 1
ATOM 1478 O O . VAL A 1 197 ? -5.542 -2.522 -32.294 1.00 23.44 439 VAL A O 1
ATOM 1482 N N . GLU A 1 198 ? -3.911 -1.451 -33.451 1.00 21.37 440 GLU A N 1
ATOM 1483 C CA . GLU A 1 198 ? -4.564 -1.656 -34.739 1.00 22.43 440 GLU A CA 1
ATOM 1484 C C . GLU A 1 198 ? -4.774 -3.139 -35.024 1.00 24.06 440 GLU A C 1
ATOM 1485 O O . GLU A 1 198 ? -5.830 -3.517 -35.527 1.00 23.80 440 GLU A O 1
ATOM 1491 N N . GLN A 1 199 ? -3.749 -3.971 -34.736 1.00 22.68 441 GLN A N 1
ATOM 1492 C CA . GLN A 1 199 ? -3.881 -5.404 -35.031 1.00 24.16 441 GLN A CA 1
ATOM 1493 C C . GLN A 1 199 ? -4.873 -6.079 -34.078 1.00 24.91 441 GLN A C 1
ATOM 1494 O O . GLN A 1 199 ? -5.689 -6.895 -34.517 1.00 24.52 441 GLN A O 1
ATOM 1500 N N . LEU A 1 200 ? -4.811 -5.742 -32.781 1.00 21.91 442 LEU A N 1
ATOM 1501 C CA . LEU A 1 200 ? -5.775 -6.275 -31.826 1.00 21.67 442 LEU A CA 1
ATOM 1502 C C . LEU A 1 200 ? -7.196 -5.880 -32.247 1.00 22.29 442 LEU A C 1
ATOM 1503 O O . LEU A 1 200 ? -8.103 -6.726 -32.195 1.00 22.51 442 LEU A O 1
ATOM 1508 N N . GLN A 1 201 ? -7.391 -4.591 -32.667 1.00 19.08 443 GLN A N 1
ATOM 1509 C CA . GLN A 1 201 ? -8.686 -4.122 -33.131 1.00 18.95 443 GLN A CA 1
ATOM 1510 C C . GLN A 1 201 ? -9.159 -4.930 -34.362 1.00 20.77 443 GLN A C 1
ATOM 1511 O O . GLN A 1 201 ? -10.317 -5.356 -34.427 1.00 21.66 443 GLN A O 1
ATOM 1517 N N . TYR A 1 202 ? -8.258 -5.156 -35.326 1.00 20.04 444 TYR A N 1
ATOM 1518 C CA . TYR A 1 202 ? -8.606 -5.932 -36.539 1.00 19.10 444 TYR A CA 1
ATOM 1519 C C . TYR A 1 202 ? -9.092 -7.325 -36.155 1.00 22.19 444 TYR A C 1
ATOM 1520 O O . TYR A 1 202 ? -10.151 -7.782 -36.623 1.00 23.40 444 TYR A O 1
ATOM 1529 N N . ASN A 1 203 ? -8.358 -7.988 -35.242 1.00 21.01 445 ASN A N 1
ATOM 1530 C CA . ASN A 1 203 ? -8.787 -9.339 -34.815 1.00 21.48 445 ASN A CA 1
ATOM 1531 C C . ASN A 1 203 ? -10.100 -9.340 -34.060 1.00 21.73 445 ASN A C 1
ATOM 1532 O O . ASN A 1 203 ? -10.950 -10.215 -34.269 1.00 22.39 445 ASN A O 1
ATOM 1537 N N . LEU A 1 204 ? -10.303 -8.322 -33.187 1.00 18.84 446 LEU A N 1
ATOM 1538 C CA . LEU A 1 204 ? -11.599 -8.230 -32.497 1.00 19.37 446 LEU A CA 1
ATOM 1539 C C . LEU A 1 204 ? -12.758 -7.930 -33.467 1.00 20.25 446 LEU A C 1
ATOM 1540 O O . LEU A 1 204 ? -1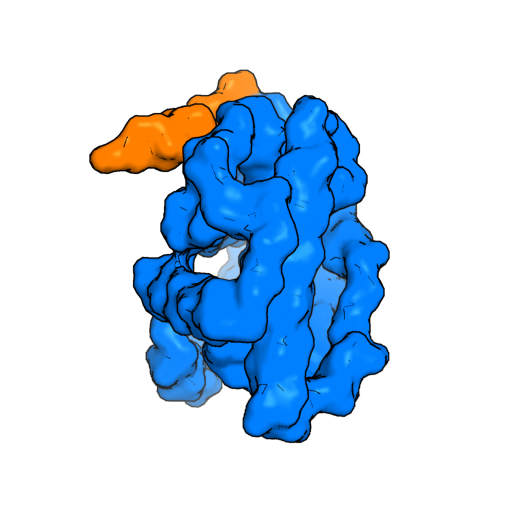3.888 -8.362 -33.242 1.00 21.59 446 LEU A O 1
ATOM 1545 N N . GLU A 1 205 ? -12.463 -7.171 -34.557 1.00 20.03 447 GLU A N 1
ATOM 1546 C CA . GLU A 1 205 ? -13.477 -6.849 -35.581 1.00 21.69 447 GLU A CA 1
ATOM 1547 C C . GLU A 1 205 ? -13.820 -8.162 -36.317 1.00 23.07 447 GLU A C 1
ATOM 1548 O O . GLU A 1 205 ? -14.994 -8.475 -36.497 1.00 24.75 447 GLU A O 1
ATOM 1554 N N . LEU A 1 206 ? -12.803 -8.955 -36.649 1.00 21.82 448 LEU A N 1
ATOM 1555 C CA . LEU A 1 206 ? -13.028 -10.247 -37.300 1.00 24.29 448 LEU A CA 1
ATOM 1556 C C . LEU A 1 206 ? -13.856 -11.157 -36.367 1.00 24.63 448 LEU A C 1
ATOM 1557 O O . LEU A 1 206 ? -14.751 -11.841 -36.835 1.00 23.84 448 LEU A O 1
ATOM 1562 N N . ALA A 1 207 ? -13.565 -11.161 -35.049 1.00 21.73 449 ALA A N 1
ATOM 1563 C CA . ALA A 1 207 ? -14.314 -11.993 -34.118 1.00 20.99 449 ALA A CA 1
ATOM 1564 C C . ALA A 1 207 ? -15.791 -11.572 -34.099 1.00 21.75 449 ALA A C 1
ATOM 1565 O O . ALA A 1 207 ? -16.703 -12.400 -34.205 1.00 22.84 449 ALA A O 1
ATOM 1567 N N . PHE A 1 208 ? -16.055 -10.246 -33.967 1.00 20.20 450 PHE A N 1
ATOM 1568 C CA . PHE A 1 208 ? -17.416 -9.764 -33.954 1.00 19.13 450 PHE A CA 1
ATOM 1569 C C . PHE A 1 208 ? -18.138 -10.109 -35.290 1.00 21.26 450 PHE A C 1
ATOM 1570 O O . PHE A 1 208 ? -19.258 -10.606 -35.248 1.00 21.65 450 PHE A O 1
ATOM 1578 N N . HIS A 1 209 ? -17.494 -9.833 -36.421 1.00 20.07 451 HIS A N 1
ATOM 1579 C CA . HIS A 1 209 ? -18.124 -10.049 -37.726 1.00 20.31 451 HIS A CA 1
ATOM 1580 C C . HIS A 1 209 ? -18.303 -11.539 -38.018 1.00 23.58 451 HIS A C 1
ATOM 1581 O O . HIS A 1 209 ? -19.332 -11.919 -38.560 1.00 23.35 451 HIS A O 1
ATOM 1588 N N . HIS A 1 210 ? -17.367 -12.381 -37.558 1.00 21.85 452 HIS A N 1
ATOM 1589 C CA . HIS A 1 210 ? -17.480 -13.841 -37.667 1.00 21.67 452 HIS A CA 1
ATOM 1590 C C . HIS A 1 210 ? -18.706 -14.303 -36.883 1.00 25.03 452 HIS A C 1
ATOM 1591 O O . HIS A 1 210 ? -19.538 -15.072 -37.384 1.00 23.72 452 HIS A O 1
ATOM 1598 N N . HIS A 1 211 ? -18.842 -13.798 -35.629 1.00 21.88 453 HIS A N 1
ATOM 1599 C CA . HIS A 1 211 ? -20.006 -14.184 -34.859 1.00 23.61 453 HIS A CA 1
ATOM 1600 C C . HIS A 1 211 ? -21.327 -13.777 -35.534 1.00 25.15 453 HIS A C 1
ATOM 1601 O O . HIS A 1 211 ? -22.270 -14.563 -35.585 1.00 23.85 453 HIS A O 1
ATOM 1608 N N . LEU A 1 212 ? -21.384 -12.551 -36.095 1.00 22.07 454 LEU A N 1
ATOM 1609 C CA . LEU A 1 212 ? -22.595 -12.085 -36.769 1.00 22.45 454 LEU A CA 1
ATOM 1610 C C . LEU A 1 212 ? -22.884 -12.949 -37.997 1.00 27.03 454 LEU A C 1
ATOM 1611 O O . LEU A 1 212 ? -24.040 -13.268 -38.264 1.00 26.55 454 LEU A O 1
ATOM 1616 N N . CYS A 1 213 ? -21.840 -13.306 -38.729 1.00 25.36 455 CYS A N 1
ATOM 1617 C CA . CYS A 1 213 ? -21.999 -14.139 -39.928 1.00 25.16 455 CYS A CA 1
ATOM 1618 C C . CYS A 1 213 ? -22.572 -15.497 -39.545 1.00 28.83 455 CYS A C 1
ATOM 1619 O O . CYS A 1 213 ? -23.563 -15.931 -40.152 1.00 28.63 455 CYS A O 1
ATOM 1622 N N . LYS A 1 214 ? -21.997 -16.125 -38.494 1.00 26.03 456 LYS A N 1
ATOM 1623 C CA . LYS A 1 214 ? -22.390 -17.465 -38.040 1.00 26.83 456 LYS A CA 1
ATOM 1624 C C . LYS A 1 214 ? -23.833 -17.494 -37.522 1.00 31.76 456 LYS A C 1
ATOM 1625 O O . LYS A 1 214 ? -24.534 -18.491 -37.694 1.00 31.46 456 LYS A O 1
ATOM 1631 N N . THR A 1 215 ? -24.285 -16.387 -36.900 1.00 26.66 457 THR A N 1
ATOM 1632 C CA . THR A 1 215 ? -25.620 -16.286 -36.315 1.00 25.62 457 THR A CA 1
ATOM 1633 C C . THR A 1 215 ? -26.627 -15.568 -37.232 1.00 28.60 457 THR A C 1
ATOM 1634 O O . THR A 1 215 ? -27.761 -15.284 -36.812 1.00 28.92 457 THR A O 1
ATOM 1638 N N . HIS A 1 216 ? -26.233 -15.280 -38.490 1.00 28.68 458 HIS A N 1
ATOM 1639 C CA . HIS A 1 216 ? -27.094 -14.633 -39.509 1.00 30.22 458 HIS A CA 1
ATOM 1640 C C . HIS A 1 216 ? -27.631 -13.283 -38.988 1.00 31.92 458 HIS A C 1
ATOM 1641 O O . HIS A 1 216 ? -28.821 -12.968 -39.069 1.00 31.29 458 HIS A O 1
ATOM 1648 N N . ARG A 1 217 ? -26.713 -12.509 -38.388 1.00 26.54 459 ARG A N 1
ATOM 1649 C CA . ARG A 1 217 ? -27.010 -11.197 -37.813 1.00 24.83 459 ARG A CA 1
ATOM 1650 C C . ARG A 1 217 ? -26.154 -10.094 -38.434 1.00 28.58 459 ARG A C 1
ATOM 1651 O O . ARG A 1 217 ? -26.083 -8.999 -37.867 1.00 27.51 459 ARG A O 1
ATOM 1659 N N . GLN A 1 218 ? -25.604 -10.317 -39.649 1.00 26.22 460 GLN A N 1
ATOM 1660 C CA . GLN A 1 218 ? -24.784 -9.298 -40.326 1.00 26.78 460 GLN A CA 1
ATOM 1661 C C . GLN A 1 218 ? -25.608 -8.045 -40.654 1.00 29.91 460 GLN A C 1
ATOM 1662 O O . GLN A 1 218 ? -25.037 -6.968 -40.850 1.00 29.46 460 GLN A O 1
ATOM 1668 N N . SER A 1 219 ? -26.947 -8.173 -40.682 1.00 27.34 461 SER A N 1
ATOM 1669 C CA . SER A 1 219 ? -27.819 -7.027 -40.943 1.00 29.17 461 SER A CA 1
ATOM 1670 C C . SER A 1 219 ? -27.703 -5.919 -39.879 1.00 32.35 461 SER A C 1
ATOM 1671 O O . SER A 1 219 ? -28.109 -4.788 -40.145 1.00 33.30 461 SER A O 1
ATOM 1674 N N . ILE A 1 220 ? -27.145 -6.221 -38.682 1.00 27.15 462 ILE A N 1
ATOM 1675 C CA . ILE A 1 220 ? -27.003 -5.172 -37.644 1.00 27.56 462 ILE A CA 1
ATOM 1676 C C . ILE A 1 220 ? -25.860 -4.201 -37.968 1.00 32.14 462 ILE A C 1
ATOM 1677 O O . ILE A 1 220 ? -25.860 -3.090 -37.434 1.00 30.33 462 ILE A O 1
ATOM 1682 N N . LEU A 1 221 ? -24.896 -4.608 -38.813 1.00 30.86 463 LEU A N 1
ATOM 1683 C CA . LEU A 1 221 ? -23.706 -3.781 -39.063 1.00 31.19 463 LEU A CA 1
ATOM 1684 C C . LEU A 1 221 ? -24.031 -2.380 -39.586 1.00 34.75 463 LEU A C 1
ATOM 1685 O O . LEU A 1 221 ? -23.487 -1.417 -39.051 1.00 33.69 463 LEU A O 1
ATOM 1690 N N . ALA A 1 222 ? -24.972 -2.263 -40.540 1.00 32.22 464 ALA A N 1
ATOM 1691 C CA . ALA A 1 222 ? -25.376 -0.956 -41.075 1.00 31.63 464 ALA A CA 1
ATOM 1692 C C . ALA A 1 222 ? -26.224 -0.162 -40.113 1.00 33.31 464 ALA A C 1
ATOM 1693 O O . ALA A 1 222 ? -26.404 1.041 -40.328 1.00 32.62 464 ALA A O 1
ATOM 1695 N N . LYS A 1 223 ? -26.745 -0.815 -39.057 1.00 28.78 465 LYS A N 1
ATOM 1696 C CA . LYS A 1 223 ? -27.647 -0.226 -38.064 1.00 28.32 465 LYS A CA 1
ATOM 1697 C C . LYS A 1 223 ? -26.911 0.238 -36.798 1.00 30.86 465 LYS A C 1
ATOM 1698 O O . LYS A 1 223 ? -27.518 0.906 -35.965 1.00 31.62 465 LYS A O 1
ATOM 1704 N N . LEU A 1 224 ? -25.622 -0.114 -36.649 1.00 27.63 466 LEU A N 1
ATOM 1705 C CA . LEU A 1 224 ? -24.885 0.291 -35.449 1.00 26.99 466 LEU A CA 1
ATOM 1706 C C . LEU A 1 224 ? -24.675 1.803 -35.461 1.00 31.41 466 LEU A C 1
ATOM 1707 O O . LEU A 1 224 ? -24.498 2.378 -36.534 1.00 30.85 466 LEU A O 1
ATOM 1712 N N . PRO A 1 225 ? -24.672 2.459 -34.304 1.00 29.35 467 PRO A N 1
ATOM 1713 C CA . PRO A 1 225 ? -24.496 3.926 -34.319 1.00 29.93 467 PRO A CA 1
ATOM 1714 C C . PRO A 1 225 ? -23.111 4.355 -34.807 1.00 33.66 467 PRO A C 1
ATOM 1715 O O . PRO A 1 225 ? -22.145 3.640 -34.559 1.00 33.71 467 PRO A O 1
ATOM 1719 N N . PRO A 1 226 ? -22.967 5.527 -35.469 1.00 32.29 468 PRO A N 1
ATOM 1720 C CA . PRO A 1 226 ? -21.611 5.979 -35.847 1.00 32.75 468 PRO A CA 1
ATOM 1721 C C . PRO A 1 226 ? -20.792 6.323 -34.600 1.00 35.52 468 PRO A C 1
ATOM 1722 O O . PRO A 1 226 ? -21.397 6.634 -33.588 1.00 34.42 468 PRO A O 1
ATOM 1726 N N . LYS A 1 227 ? -19.430 6.266 -34.663 1.00 33.44 469 LYS A N 1
ATOM 1727 C CA . LYS A 1 227 ? -18.545 6.578 -33.523 1.00 33.72 469 LYS A CA 1
ATOM 1728 C C . LYS A 1 227 ? -18.780 7.984 -32.963 1.00 37.29 469 LYS A C 1
ATOM 1729 O O . LYS A 1 227 ? -18.675 8.192 -31.736 1.00 34.73 469 LYS A O 1
ATOM 1735 N N . GLY A 1 228 ? -19.143 8.916 -33.855 1.00 32.11 470 GLY A N 1
ATOM 1736 C CA . GLY A 1 228 ? -19.444 10.302 -33.493 1.00 31.23 470 GLY A CA 1
ATOM 1737 C C . GLY A 1 228 ? -20.590 10.416 -32.501 1.00 32.98 470 GLY A C 1
ATOM 1738 O O . GLY A 1 228 ? -20.677 11.396 -31.747 1.00 32.16 470 GLY A O 1
ATOM 1739 N N . LYS A 1 229 ? -21.497 9.424 -32.511 1.00 27.58 471 LYS A N 1
ATOM 1740 C CA . LYS A 1 229 ? -22.627 9.409 -31.599 1.00 26.75 471 LYS A CA 1
ATOM 1741 C C . LYS A 1 229 ? -22.127 9.167 -30.146 1.00 29.11 471 LYS A C 1
ATOM 1742 O O . LYS A 1 229 ? -22.458 9.950 -29.254 1.00 27.93 471 LYS A O 1
ATOM 1748 N N . LEU A 1 230 ? -21.298 8.125 -29.937 1.00 27.66 472 LEU A N 1
ATOM 1749 C CA . LEU A 1 230 ? -20.750 7.851 -28.604 1.00 26.65 472 LEU A CA 1
ATOM 1750 C C . LEU A 1 230 ? -19.866 9.008 -28.138 1.00 28.16 472 LEU A C 1
ATOM 1751 O O . LEU A 1 230 ? -19.926 9.403 -26.962 1.00 25.96 472 LEU A O 1
ATOM 1756 N N . ARG A 1 231 ? -19.095 9.590 -29.078 1.00 25.40 473 ARG A N 1
ATOM 1757 C CA . ARG A 1 231 ? -18.224 10.733 -28.784 1.00 24.26 473 ARG A CA 1
ATOM 1758 C C . ARG A 1 231 ? -19.050 11.936 -28.313 1.00 28.04 473 ARG A C 1
ATOM 1759 O O . ARG A 1 231 ? -18.697 12.588 -27.306 1.00 26.34 473 ARG A O 1
ATOM 1767 N N . SER A 1 232 ? -20.151 12.231 -29.031 1.00 24.57 474 SER A N 1
ATOM 1768 C CA . SER A 1 232 ? -21.034 13.335 -28.671 1.00 25.56 474 SER A CA 1
ATOM 1769 C C . SER A 1 232 ? -21.589 13.148 -27.241 1.00 26.73 474 SER A C 1
ATOM 1770 O O . SER A 1 232 ? -21.600 14.092 -26.454 1.00 26.73 474 SER A O 1
ATOM 1773 N N . LEU A 1 233 ? -22.047 11.930 -26.906 1.00 23.41 475 LEU A N 1
ATOM 1774 C CA . LEU A 1 233 ? -22.582 11.661 -25.580 1.00 23.36 475 LEU A CA 1
ATOM 1775 C C . LEU A 1 233 ? -21.517 11.895 -24.506 1.00 23.83 475 LEU A C 1
ATOM 1776 O O . LEU A 1 233 ? -21.798 12.559 -23.504 1.00 23.77 475 LEU A O 1
ATOM 1781 N N . CYS A 1 234 ? -20.307 11.377 -24.718 1.00 21.73 476 CYS A N 1
ATOM 1782 C CA . CYS A 1 234 ? -19.217 11.562 -23.753 1.00 23.01 476 CYS A CA 1
ATOM 1783 C C . CYS A 1 234 ? -18.829 13.012 -23.633 1.00 24.10 476 CYS A C 1
ATOM 1784 O O . CYS A 1 234 ? -18.532 13.459 -22.530 1.00 24.33 476 CYS A O 1
ATOM 1787 N N . SER A 1 235 ? -18.809 13.747 -24.763 1.00 22.90 477 SER A N 1
ATOM 1788 C CA . SER A 1 235 ? -18.488 15.178 -24.738 1.00 23.12 477 SER A CA 1
ATOM 1789 C C . SER A 1 235 ? -19.533 15.937 -23.946 1.00 25.52 477 SER A C 1
ATOM 1790 O O . SER A 1 235 ? -19.173 16.792 -23.122 1.00 25.48 477 SER A O 1
ATOM 1793 N N . GLN A 1 236 ? -20.822 15.642 -24.196 1.00 22.17 478 GLN A N 1
ATOM 1794 C CA . GLN A 1 236 ? -21.896 16.310 -23.462 1.00 23.37 478 GLN A CA 1
ATOM 1795 C C . GLN A 1 236 ? -21.759 16.029 -21.966 1.00 24.26 478 GLN A C 1
ATOM 1796 O O . GLN A 1 236 ? -21.936 16.956 -21.164 1.00 24.94 478 GLN A O 1
ATOM 1802 N N . HIS A 1 237 ? -21.484 14.766 -21.581 1.00 21.43 479 HIS A N 1
ATOM 1803 C CA . HIS A 1 237 ? -21.324 14.446 -20.151 1.00 19.91 479 HIS A CA 1
ATOM 1804 C C . HIS A 1 237 ? -20.193 15.324 -19.528 1.00 22.92 479 HIS A C 1
ATOM 1805 O O . HIS A 1 237 ? -20.393 15.909 -18.460 1.00 22.91 479 HIS A O 1
ATOM 1812 N N . VAL A 1 238 ? -19.013 15.402 -20.179 1.00 21.78 480 VAL A N 1
ATOM 1813 C CA . VAL A 1 238 ? -17.917 16.199 -19.619 1.00 21.60 480 VAL A CA 1
ATOM 1814 C C . VAL A 1 238 ? -18.341 17.689 -19.554 1.00 24.37 480 VAL A C 1
ATOM 1815 O O . VAL A 1 238 ? -18.027 18.363 -18.563 1.00 23.01 480 VAL A O 1
ATOM 1819 N N . GLU A 1 239 ? -19.062 18.195 -20.582 1.00 23.22 481 GLU A N 1
ATOM 1820 C CA . GLU A 1 239 ? -19.487 19.588 -20.572 1.00 23.39 481 GLU A CA 1
ATOM 1821 C C . GLU A 1 239 ? -20.440 19.855 -19.403 1.00 24.58 481 GLU A C 1
ATOM 1822 O O . GLU A 1 239 ? -20.303 20.882 -18.721 1.00 24.19 481 GLU A O 1
ATOM 1828 N N . ARG A 1 240 ? -21.436 18.966 -19.195 1.00 21.36 482 ARG A N 1
ATOM 1829 C CA . ARG A 1 240 ? -22.406 19.185 -18.110 1.00 21.57 482 ARG A CA 1
ATOM 1830 C C . ARG A 1 240 ? -21.766 19.072 -16.739 1.00 23.79 482 ARG A C 1
ATOM 1831 O O . ARG A 1 240 ? -22.178 19.779 -15.802 1.00 23.10 482 ARG A O 1
ATOM 1839 N N . LEU A 1 241 ? -20.750 18.187 -16.612 1.00 21.59 483 LEU A N 1
ATOM 1840 C CA . LEU A 1 241 ? -20.010 18.033 -15.360 1.00 21.31 483 LEU A CA 1
ATOM 1841 C C . LEU A 1 241 ? -19.259 19.356 -15.100 1.00 25.53 483 LEU A C 1
ATOM 1842 O O . LEU A 1 241 ? -19.255 19.832 -13.976 1.00 24.89 483 LEU A O 1
ATOM 1847 N N . GLN A 1 242 ? -18.635 19.932 -16.130 1.00 23.16 484 GLN A N 1
ATOM 1848 C CA . GLN A 1 242 ? -17.914 21.213 -15.954 1.00 23.91 484 GLN A CA 1
ATOM 1849 C C . GLN A 1 242 ? -18.873 22.295 -15.440 1.00 27.59 484 GLN A C 1
ATOM 1850 O O . GLN A 1 242 ? -18.511 23.045 -14.532 1.00 27.16 484 GLN A O 1
ATOM 1856 N N . ILE A 1 243 ? -20.113 22.336 -15.972 1.00 24.52 485 ILE A N 1
ATOM 1857 C CA . ILE A 1 243 ? -21.097 23.327 -15.527 1.00 24.20 485 ILE A CA 1
ATOM 1858 C C . ILE A 1 243 ? -21.447 23.087 -14.048 1.00 27.93 485 ILE A C 1
ATOM 1859 O O . ILE A 1 243 ? -21.517 24.024 -13.247 1.00 26.82 485 ILE A O 1
ATOM 1864 N N . PHE A 1 244 ? -21.664 21.818 -13.684 1.00 23.43 486 PHE A N 1
ATOM 1865 C CA . PHE A 1 244 ? -22.040 21.505 -12.321 1.00 22.36 486 PHE A CA 1
ATOM 1866 C C . PHE A 1 244 ? -20.893 21.839 -11.377 1.00 25.43 486 PHE A C 1
ATOM 1867 O O . PHE A 1 244 ? -21.129 22.358 -10.281 1.00 26.76 486 PHE A O 1
ATOM 1875 N N . GLN A 1 245 ? -19.672 21.476 -11.767 1.00 23.86 487 GLN A N 1
ATOM 1876 C CA . GLN A 1 245 ? -18.468 21.718 -10.956 1.00 24.52 487 GLN A CA 1
ATOM 1877 C C . GLN A 1 245 ? -18.300 23.213 -10.672 1.00 29.25 487 GLN A C 1
ATOM 1878 O O . GLN A 1 245 ? -17.907 23.569 -9.557 1.00 28.77 487 GLN A O 1
ATOM 1884 N N . HIS A 1 246 ? -18.621 24.083 -11.637 1.00 26.18 488 HIS A N 1
ATOM 1885 C CA . HIS A 1 246 ? -18.516 25.531 -11.408 1.00 28.35 488 HIS A CA 1
ATOM 1886 C C . HIS A 1 246 ? -19.536 25.979 -10.343 1.00 30.01 488 HIS A C 1
ATOM 1887 O O . HIS A 1 246 ? -19.231 26.826 -9.502 1.00 29.64 488 HIS A O 1
ATOM 1894 N N . LEU A 1 247 ? -20.717 25.347 -10.326 1.00 24.77 489 LEU A N 1
ATOM 1895 C CA . LEU A 1 247 ? -21.758 25.644 -9.324 1.00 24.73 489 LEU A CA 1
ATOM 1896 C C . LEU A 1 247 ? -21.474 25.093 -7.933 1.00 29.63 489 LEU A C 1
ATOM 1897 O O . LEU A 1 247 ? -21.800 25.764 -6.934 1.00 29.52 489 LEU A O 1
ATOM 1902 N N . HIS A 1 248 ? -20.962 23.848 -7.846 1.00 23.20 490 HIS A N 1
ATOM 1903 C CA . HIS A 1 248 ? -20.746 23.165 -6.576 1.00 23.52 490 HIS A CA 1
ATOM 1904 C C . HIS A 1 248 ? -19.336 22.574 -6.543 1.00 26.13 490 HIS A C 1
ATOM 1905 O O . HIS A 1 248 ? -19.157 21.359 -6.477 1.00 24.56 490 HIS A O 1
ATOM 1912 N N . PRO A 1 249 ? -18.297 23.446 -6.566 1.00 25.32 491 PRO A N 1
ATOM 1913 C CA . PRO A 1 249 ? -16.915 22.929 -6.646 1.00 24.07 491 PRO A CA 1
ATOM 1914 C C . PRO A 1 249 ? -16.491 22.027 -5.505 1.00 24.27 491 PRO A C 1
ATOM 1915 O O . PRO A 1 249 ? -15.751 21.057 -5.715 1.00 23.84 491 PRO A O 1
ATOM 1919 N N . ILE A 1 250 ? -16.949 22.344 -4.274 1.00 24.30 492 ILE A N 1
ATOM 1920 C CA . ILE A 1 250 ? -16.569 21.553 -3.113 1.00 23.41 492 ILE A CA 1
ATOM 1921 C C . ILE A 1 250 ? -17.288 20.212 -3.084 1.00 24.81 492 ILE A C 1
ATOM 1922 O O . ILE A 1 250 ? -16.730 19.254 -2.582 1.00 24.55 492 ILE A O 1
ATOM 1927 N N . VAL A 1 251 ? -18.498 20.113 -3.680 1.00 22.48 493 VAL A N 1
ATOM 1928 C CA . VAL A 1 251 ? -19.162 18.814 -3.766 1.00 21.78 493 VAL A CA 1
ATOM 1929 C C . VAL A 1 251 ? -18.283 17.904 -4.632 1.00 23.02 493 VAL A C 1
ATOM 1930 O O . VAL A 1 251 ? -18.080 16.754 -4.286 1.00 22.59 493 VAL A O 1
ATOM 1934 N N . VAL A 1 252 ? -17.807 18.430 -5.779 1.00 22.40 494 VAL A N 1
ATOM 1935 C CA . VAL A 1 252 ? -16.946 17.613 -6.635 1.00 21.15 494 VAL A CA 1
ATOM 1936 C C . VAL A 1 252 ? -15.632 17.248 -5.913 1.00 22.22 494 VAL A C 1
ATOM 1937 O O . VAL A 1 252 ? -15.241 16.085 -5.871 1.00 22.81 494 VAL A O 1
ATOM 1941 N N . GLN A 1 253 ? -14.991 18.234 -5.297 1.00 21.82 495 GLN A N 1
ATOM 1942 C CA . GLN A 1 253 ? -13.738 17.978 -4.591 1.00 23.39 495 GLN A CA 1
ATOM 1943 C C . GLN A 1 253 ? -13.890 17.012 -3.421 1.00 25.53 495 GLN A C 1
ATOM 1944 O O . GLN A 1 253 ? -13.090 16.082 -3.252 1.00 24.83 495 GLN A O 1
ATOM 1950 N N . ALA A 1 254 ? -14.935 17.218 -2.622 1.00 22.68 496 ALA A N 1
ATOM 1951 C CA . ALA A 1 254 ? -15.119 16.436 -1.402 1.00 23.41 496 ALA A CA 1
ATOM 1952 C C . ALA A 1 254 ? -15.903 15.148 -1.509 1.00 24.82 496 ALA A C 1
ATOM 1953 O O . ALA A 1 254 ? -15.652 14.221 -0.719 1.00 24.61 496 ALA A O 1
ATOM 1955 N N . ALA A 1 255 ? -16.862 15.066 -2.461 1.00 22.42 497 ALA A N 1
ATOM 1956 C CA . ALA A 1 255 ? -17.765 13.908 -2.457 1.00 21.92 497 ALA A CA 1
ATOM 1957 C C . ALA A 1 255 ? -17.945 13.177 -3.775 1.00 26.02 497 ALA A C 1
ATOM 1958 O O . ALA A 1 255 ? -18.793 12.287 -3.839 1.00 25.63 497 ALA A O 1
ATOM 1960 N N . PHE A 1 256 ? -17.190 13.537 -4.801 1.00 22.22 498 PHE A N 1
ATOM 1961 C CA . PHE A 1 256 ? -17.280 12.755 -6.037 1.00 21.34 498 PHE A CA 1
ATOM 1962 C C . PHE A 1 256 ? -16.222 11.662 -5.981 1.00 24.43 498 PHE A C 1
ATOM 1963 O O . PHE A 1 256 ? -15.125 11.855 -5.439 1.00 22.79 498 PHE A O 1
ATOM 1971 N N . PRO A 1 257 ? -16.495 10.507 -6.589 1.00 22.99 499 PRO A N 1
ATOM 1972 C CA . PRO A 1 257 ? -15.521 9.418 -6.506 1.00 23.56 499 PRO A CA 1
ATOM 1973 C C . PRO A 1 257 ? -14.194 9.768 -7.196 1.00 24.93 499 PRO A C 1
ATOM 1974 O O . PRO A 1 257 ? -14.221 10.344 -8.278 1.00 24.26 499 PRO A O 1
ATOM 1978 N N . PRO A 1 258 ? -13.041 9.411 -6.608 1.00 23.98 500 PRO A N 1
ATOM 1979 C CA . PRO A 1 258 ? -11.744 9.743 -7.246 1.00 23.41 500 PRO A CA 1
ATOM 1980 C C . PRO A 1 258 ? -11.601 9.200 -8.674 1.00 24.85 500 PRO A C 1
ATOM 1981 O O . PRO A 1 258 ? -11.109 9.922 -9.534 1.00 24.77 500 PRO A O 1
ATOM 1985 N N . LEU A 1 259 ? -12.059 7.954 -8.923 1.00 21.96 501 LEU A N 1
ATOM 1986 C CA . LEU A 1 259 ? -11.959 7.391 -10.293 1.00 21.84 501 LEU A CA 1
ATOM 1987 C C . LEU A 1 259 ? -12.755 8.231 -11.287 1.00 24.21 501 LEU A C 1
ATOM 1988 O O . LEU A 1 259 ? -12.311 8.467 -12.427 1.00 24.54 501 LEU A O 1
ATOM 1993 N N . TYR A 1 260 ? -13.957 8.682 -10.873 1.00 22.04 502 TYR A N 1
ATOM 1994 C CA . TYR A 1 260 ? -14.787 9.523 -11.748 1.00 20.12 502 TYR A CA 1
ATOM 1995 C C . TYR A 1 260 ? -14.025 10.816 -12.089 1.00 22.69 502 TYR A C 1
ATOM 1996 O O . TYR A 1 260 ? -13.978 11.220 -13.247 1.00 23.11 502 TYR A O 1
ATOM 2005 N N . LYS A 1 261 ? -13.386 11.439 -11.086 1.00 21.80 503 LYS A N 1
ATOM 2006 C CA . LYS A 1 261 ? -12.639 12.674 -11.367 1.00 22.22 503 LYS A CA 1
ATOM 2007 C C . LYS A 1 261 ? -11.425 12.407 -12.256 1.00 25.76 503 LYS A C 1
ATOM 2008 O O . LYS A 1 261 ? -11.134 13.225 -13.116 1.00 27.35 503 LYS A O 1
ATOM 2014 N N . GLU A 1 262 ? -10.767 11.239 -12.092 1.00 24.13 504 GLU A N 1
ATOM 2015 C CA . GLU A 1 262 ? -9.609 10.888 -12.938 1.00 24.32 504 GLU A CA 1
ATOM 2016 C C . GLU A 1 262 ? -10.054 10.789 -14.407 1.00 28.78 504 GLU A C 1
ATOM 2017 O O . GLU A 1 262 ? -9.343 11.272 -15.307 1.00 28.96 504 GLU A O 1
ATOM 2023 N N . LEU A 1 263 ? -11.239 10.193 -14.651 1.00 24.45 505 LEU A N 1
ATOM 2024 C CA . LEU A 1 263 ? -11.703 10.039 -16.036 1.00 23.85 505 LEU A CA 1
ATOM 2025 C C . LEU A 1 263 ? -12.300 11.290 -16.666 1.00 26.34 505 LEU A C 1
ATOM 2026 O O . LEU A 1 263 ? -12.201 11.444 -17.902 1.00 26.23 505 LEU A O 1
ATOM 2031 N N . PHE A 1 264 ? -13.030 12.106 -15.878 1.00 23.10 506 PHE A N 1
ATOM 2032 C CA . PHE A 1 264 ? -13.836 13.181 -16.466 1.00 22.56 506 PHE A CA 1
ATOM 2033 C C . PHE A 1 264 ? -13.511 14.600 -16.084 1.00 28.99 506 PHE A C 1
ATOM 2034 O O . PHE A 1 264 ? -14.045 15.516 -16.714 1.00 26.53 506 PHE A O 1
ATOM 2042 N N . SER A 1 265 ? -12.724 14.791 -15.029 1.00 28.38 507 SER A N 1
ATOM 2043 C CA . SER A 1 265 ? -12.383 16.151 -14.632 1.00 30.96 507 SER A CA 1
ATOM 2044 C C . SER A 1 265 ? -10.886 16.284 -14.357 1.00 40.30 507 SER A C 1
ATOM 2045 O O . SER A 1 265 ? -10.478 17.004 -13.443 1.00 43.81 507 SER A O 1
ATOM 2048 N N . GLY A 1 266 ? -10.084 15.579 -15.160 1.00 38.47 508 GLY A N 1
ATOM 2049 C CA . GLY A 1 266 ? -8.624 15.591 -15.096 1.00 38.54 508 GLY A CA 1
ATOM 2050 C C . GLY A 1 266 ? -7.995 15.335 -13.738 1.00 42.97 508 GLY A C 1
ATOM 2051 O O . GLY A 1 266 ? -6.915 15.863 -13.441 1.00 42.38 508 GLY A O 1
ATOM 2052 N N . GLY A 1 267 ? -8.661 14.519 -12.923 1.00 38.58 509 GLY A N 1
ATOM 2053 C CA . GLY A 1 267 ? -8.169 14.148 -11.600 1.00 56.88 509 GLY A CA 1
ATOM 2054 C C . GLY A 1 267 ? -8.757 14.981 -10.484 1.00 80.83 509 GLY A C 1
ATOM 2055 O O . GLY A 1 267 ? -8.504 14.702 -9.312 1.00 40.51 509 GLY A O 1
ATOM 2056 N N . LYS B 2 3 ? -5.741 15.747 -8.397 1.00 50.50 686 LYS C N 1
ATOM 2057 C CA . LYS B 2 3 ? -4.692 14.919 -8.995 1.00 50.82 686 LYS C CA 1
ATOM 2058 C C . LYS B 2 3 ? -4.933 13.405 -8.758 1.00 51.78 686 LYS C C 1
ATOM 2059 O O . LYS B 2 3 ? -3.962 12.643 -8.666 1.00 51.03 686 LYS C O 1
ATOM 2065 N N . HIS B 2 4 ? -6.218 12.968 -8.677 1.00 45.59 687 HIS C N 1
ATOM 2066 C CA . HIS B 2 4 ? -6.577 11.564 -8.406 1.00 44.32 687 HIS C CA 1
ATOM 2067 C C . HIS B 2 4 ? -6.102 10.578 -9.491 1.00 46.52 687 HIS C C 1
ATOM 2068 O O . HIS B 2 4 ? -6.414 10.766 -10.660 1.00 45.75 687 HIS C O 1
ATOM 2075 N N . LYS B 2 5 ? -5.357 9.529 -9.085 1.00 42.55 688 LYS C N 1
ATOM 2076 C CA . LYS B 2 5 ? -4.827 8.471 -9.969 1.00 41.80 688 LYS C CA 1
ATOM 2077 C C . LYS B 2 5 ? -5.165 7.091 -9.411 1.00 45.31 688 LYS C C 1
ATOM 2078 O O . LYS B 2 5 ? -4.446 6.568 -8.567 1.00 47.58 688 LYS C O 1
ATOM 2084 N N . ILE B 2 6 ? -6.279 6.518 -9.879 1.00 36.20 689 ILE C N 1
ATOM 2085 C CA . ILE B 2 6 ? -6.827 5.247 -9.398 1.00 34.63 689 ILE C CA 1
ATOM 2086 C C . ILE B 2 6 ? -6.634 4.176 -10.452 1.00 33.64 689 ILE C C 1
ATOM 2087 O O . ILE B 2 6 ? -6.445 3.009 -10.117 1.00 31.99 689 ILE C O 1
ATOM 2092 N N . LEU B 2 7 ? -6.735 4.560 -11.732 1.00 29.72 690 LEU C N 1
ATOM 2093 C CA . LEU B 2 7 ? -6.609 3.594 -12.823 1.00 27.81 690 LEU C CA 1
ATOM 2094 C C . LEU B 2 7 ? -5.349 2.758 -12.695 1.00 32.28 690 LEU C C 1
ATOM 2095 O O . LEU B 2 7 ? -5.473 1.546 -12.772 1.00 30.39 690 LEU C O 1
ATOM 2100 N N . HIS B 2 8 ? -4.169 3.399 -12.435 1.00 32.37 691 HIS C N 1
ATOM 2101 C CA . HIS B 2 8 ? -2.867 2.726 -12.264 1.00 34.94 691 HIS C CA 1
ATOM 2102 C C . HIS B 2 8 ? -3.014 1.608 -11.210 1.00 36.45 691 HIS C C 1
ATOM 2103 O O . HIS B 2 8 ? -2.559 0.493 -11.434 1.00 35.01 691 HIS C O 1
ATOM 2110 N N . ARG B 2 9 ? -3.662 1.922 -10.067 1.00 32.91 692 ARG C N 1
ATOM 2111 C CA . ARG B 2 9 ? -3.902 0.980 -8.961 1.00 32.42 692 ARG C CA 1
ATOM 2112 C C . ARG B 2 9 ? -4.749 -0.202 -9.382 1.00 34.19 692 ARG C C 1
ATOM 2113 O O . ARG B 2 9 ? -4.376 -1.348 -9.128 1.00 36.51 692 ARG C O 1
ATOM 2121 N N . LEU B 2 10 ? -5.899 0.066 -10.021 1.00 29.55 693 LEU C N 1
ATOM 2122 C CA . LEU B 2 10 ? -6.805 -0.991 -10.491 1.00 27.44 693 LEU C CA 1
ATOM 2123 C C . LEU B 2 10 ? -6.087 -1.886 -11.515 1.00 31.27 693 LEU C C 1
ATOM 2124 O O . LEU B 2 10 ? -6.262 -3.101 -11.484 1.00 31.14 693 LEU C O 1
ATOM 2129 N N . LEU B 2 11 ? -5.286 -1.284 -12.422 1.00 28.51 694 LEU C N 1
ATOM 2130 C CA . LEU B 2 11 ? -4.578 -2.053 -13.438 1.00 28.56 694 LEU C CA 1
ATOM 2131 C C . LEU B 2 11 ? -3.506 -2.971 -12.872 1.00 36.47 694 LEU C C 1
ATOM 2132 O O . LEU B 2 11 ? -3.295 -4.047 -13.424 1.00 36.68 694 LEU C O 1
ATOM 2137 N N . GLN B 2 12 ? -2.822 -2.536 -11.798 1.00 36.73 695 GLN C N 1
ATOM 2138 C CA . GLN B 2 12 ? -1.707 -3.264 -11.173 1.00 38.35 695 GLN C CA 1
ATOM 2139 C C . GLN B 2 12 ? -2.149 -4.275 -10.101 1.00 45.79 695 GLN C C 1
ATOM 2140 O O . GLN B 2 12 ? -1.362 -5.158 -9.739 1.00 46.45 695 GLN C O 1
ATOM 2146 N N . ASP B 2 13 ? -3.377 -4.145 -9.591 1.00 43.97 696 ASP C N 1
ATOM 2147 C CA . ASP B 2 13 ? -3.927 -5.025 -8.556 1.00 45.80 696 ASP C CA 1
ATOM 2148 C C . ASP B 2 13 ? -4.328 -6.394 -9.135 1.00 53.80 696 ASP C C 1
ATOM 2149 O O . ASP B 2 13 ? -5.355 -6.508 -9.808 1.00 54.59 696 ASP C O 1
ATOM 2154 N N . SER B 2 14 ? -3.498 -7.429 -8.880 1.00 51.97 697 SER C N 1
ATOM 2155 C CA . SER B 2 14 ? -3.737 -8.808 -9.332 1.00 79.18 697 SER C CA 1
ATOM 2156 C C . SER B 2 14 ? -4.033 -9.746 -8.159 1.00 105.46 697 SER C C 1
ATOM 2157 O O . SER B 2 14 ? -4.506 -9.310 -7.110 1.00 68.40 697 SER C O 1
#

CATH classification: 1.10.565.10

Foldseek 3Di:
DAPLLDDDDPVRLQVLLVQLLVLCVVLLLDDLVVLVVQQVFADDPVRLVVLQPDALLVLVLLVLVVLVSQLVSVLSSQVSRGPSVVADPQQNCLLSLQQSSLLSLLSQLSQADLVVLWGDDPRHTYHLSSSVNNVQSVLSVLSSVLSNLSVVLVDDSSLSSLVSVLSRLDLPRPRGPPSSSSVSSNVSSVCSNCVVCVVVVNNVCVVSDDDNVSSVVSLVSVLVSVVVVCVVPVVSCVPRRDPVSCVSRVVD/DDDCVVVVVPPD

GO terms:
  GO:1990837 sequence-specific double-stranded DNA binding (F, IDA)
  GO:0000978 RNA polymerase II cis-regulatory region sequence-specific DNA binding (F, IDA)
  GO:0001227 DNA-binding transcription repressor activity, RNA polymerase II-specific (F, IDA)
  GO:0000122 negative regulation of transcription by RNA polymerase II (P, IDA)
  GO:0098531 ligand-modulated transcription factor activity (F, IDA)
  GO:0008142 oxysterol binding (F, IDA)
  GO:0005634 nucleus (C, IDA)
  GO:0036315 cellular response to sterol (P, IDA)
  GO:0005634 nucleus (C, EXP)
  GO:0005515 protein binding (F, IPI)
  GO:0004879 nuclear receptor activity (F, TAS)
  GO:0005654 nucleoplasm (C, TAS)
  GO:0016604 nuclear body (C, IDA)

B-factor: mean 32.97, std 13.64, range [17.92, 111.95]

Sequence (264 aa):
ENLYFQGASLTEIEHLVQSVCKSYRETCQLRLEDLLRQRSNIFSREEVTGYQRKSMWEMWERCAHHLTEAIQYVVEFAKRLSGFMELCQNDQIVLLKAGAMEVVLVRMCRAYNADNRTVFFEGKYGGMELFRALGCSELISSIFDFSHSLSALHFSEDEIALYTALVLINAHRPGLQEKRKVEQLQYNLELAFHHHLCKTHRQSILAKLPPKGKLRSLCSQHVERLQIFQHLHPIVVQAAFPPLYKELFSGGKHKILHRLLQDS

Secondary structure (DSSP, 8-state):
--GGGS---HHHHHHHHHHHHHHHHTT-SS-HHHHHHGGG-B--HHHHHHHHHS-HHHHHHHHHHHHHHHHHHHHHHHHHSTTGGGS-HHHHHHHHHHHHHHHHHHHGGGGEETTTTEEEETTEEE-GGGGGGGS-HHHHHHHHHHHHHHHTTT--HHHHHHHHHHHH--TTSTT-S-HHHHHHHHHHHHHHHHHHHHHTT-GGGGGGSPPHHHHHHHHHHHHHHHHHHHHHSHHHHHHHS-HHHHHHHS--/----HHHHHH--

InterPro domains:
  IPR000536 Nuclear hormone receptor, ligand-binding domain [PF00104] (321-486)
  IPR000536 Nuclear hormone receptor, ligand-binding domain [PS51843] (269-508)
  IPR000536 Nuclear hormone receptor, ligand-binding domain [SM00430] (322-476)
  IPR001628 Zinc finger, nuclear hormone receptor-type [PF00105] (30-98)
  IPR001628 Zinc finger, nuclear hormone receptor-type [PR00047] (31-47)
  IPR001628 Zinc finger, nuclear hormone receptor-type [PR00047] (47-62)
  IPR001628 Zinc finger, nuclear hormone receptor-type [PR00047] (80-88)
  IPR001628 Zinc finger, nucle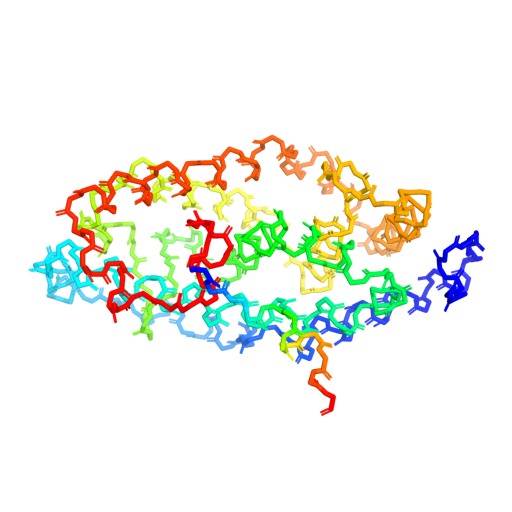ar hormone receptor-type [PR00047] (88-96)
  IPR001628 Zinc finger, nuclear hormone receptor-type [PS00031] (31-57)
  IPR001628 Zinc finger, nuclear hormone receptor-type [PS51030] (28-103)
  IPR001628 Zinc finger, nuclear hormone receptor-type [SM00399] (28-99)
  IPR001723 Nuclear hormone receptor [PR00398] (92-102)
  IPR001723 Nuclear hormone receptor [PR00398] (323-344)
  IPR001723 Nuclear hormone receptor [PR00398] (344-360)
  IPR001723 Nuclear hormone receptor [PR00398] (410-425)
  IPR001723 Nuclear hormone receptor [PR00398] (464-481)
  IPR003079 Nuclear receptor ROR [PR01293] (255-276)
  IPR003079 Nuclear receptor ROR [PR01293] (279-292)
  IPR003079 Nuclear receptor ROR [PR01293] (300-317)
  IPR003079 Nuclear receptor ROR [PR01293] (375-392)

Radius of gyration: 18.71 Å; Cα contacts (8 Å, |Δi|>4): 316; chains: 2; bounding box: 49×47×40 Å